Protein 4GLP (pdb70)

Secondary structure (DSSP, 8-state):
-----SS-------SSS--GGGGGGGTT-SEEE---SS---SS---S-SS-S--SSSSGGGSS----EEEE-S---BHHHHHHHHHHHHHS---EEEEES---BS-PPPPSSS---B--SS-EEES---SSTTSSHHHHHTTB-S---EEEEE--SS----TTS----TT--EEE--S-TT-HHHHHHTTS-TTSS----S-B--SS----HHHHHHHHHHHT---SSEE-TTS-------S--SS----TT---EE--SS---S--S---S--S-EE--S----S---TTS----S-EE-SSTTTS---

B-factor: mean 54.57, std 30.61, range [7.05, 153.79]

GO terms:
  GO:0034142 toll-like receptor 4 signaling pathway (P, IDA)
  GO:0005576 extracellular region (C, IDA)
  GO:0140104 molecular carrier activity (F, IDA)
  GO:0070891 lipoteichoic acid binding (F, IDA)
  GO:0001530 lipopolysaccharide binding (F, IDA)
  GO:0032760 positive regulation of tumor necrosis factor production (P, IDA)
  GO:0071222 cellular response to lipopolysaccharide (P, IDA)
  GO:0071223 cellular response to lipoteichoic acid (P, IDA)
  GO:0045121 membrane raft (C, IDA)
  GO:0005794 Golgi apparatus (C, IDA)
  GO:0009897 external side of plasma membrane (C, IDA)
  GO:0046696 lipopolysaccharide receptor complex (C, IDA)
  GO:0071726 cellular response to diacyl bacterial lipopeptide (P, IDA)
  GO:0071727 cellular response to triacyl bacterial lipopeptide (P, IDA)
  GO:0005576 extracellular region (C, EXP)
  GO:0005886 plasma membrane (C, EXP)
  GO:0032760 positive regulation of tumor necrosis factor production (P, IMP)
  GO:0071222 cellular response to lipopolysaccharide (P, IMP)
  GO:0005515 protein binding (F, IPI)
  GO:0016019 peptidoglycan immune receptor activity (F, TAS)

CATH classification: 3.80.10.10

InterPro domains:
  IPR001611 Leucine-rich repeat [PF13516] (196-214)
  IPR001611 Leucine-rich repeat [PS51450] (298-319)
  IPR016337 Monocyte differentiation antigen CD14 [PIRSF002017] (1-375)
  IPR016337 Monocyte differentiation antigen CD14 [PTHR10630] (3-374)
  IPR032675 Leucine-rich repeat domain superfamily [G3DSA:3.80.10.10] (26-335)

Foldseek 3Di:
DWDDDQAEIAQAAEDPDRPCPVVVVCWLHQYYEHAHAQEECVVVDDDQPVAADDPPLACVQQERNHAHYYYEHEEEEQSCVLSVQLSCQNHHYAEYYYHQYEYDDDHDDDDDQASAHQHEAYEYENYEYYVRQADQLSVVRRHDLNYAHYAYADYDPLHHDLPSRDANPHNAEYHHPHQQACELVNVLRHQAAPHPQHYEAYEDENPAYEECLSVLVSCVVRHYQYAAYEHQHYAYDADCPPHCPPRNHRVNHAHYEHHHYADEAQHDDDEQHYAEYEYEAYEYDDDPDPVRHHNHHDYDYDHYCVPPDD

Radius of gyration: 22.43 Å; Cα contacts (8 Å, |Δi|>4): 714; chains: 1; bounding box: 41×70×44 Å

Structure (mmCIF, N/CA/C/O backbone):
data_4GLP
#
_entry.id   4GLP
#
_cell.length_a   147.520
_cell.length_b   147.520
_cell.length_c   44.070
_cell.angle_alpha   90.000
_cell.angle_beta   90.000
_cell.angle_gamma   120.000
#
_symmetry.space_group_name_H-M   'P 32 2 1'
#
loop_
_atom_site.group_PDB
_atom_site.id
_atom_site.type_symbol
_atom_site.label_atom_id
_atom_site.label_alt_id
_atom_site.label_comp_id
_atom_site.label_asym_id
_atom_site.label_entity_id
_atom_site.label_seq_id
_atom_site.pdbx_PDB_ins_code
_atom_site.Cartn_x
_atom_site.Cartn_y
_atom_site.Cartn_z
_atom_site.occupancy
_atom_site.B_iso_or_equiv
_atom_site.auth_seq_id
_atom_site.auth_comp_id
_atom_site.auth_asym_id
_atom_site.auth_atom_id
_atom_site.pdbx_PDB_model_num
ATOM 1 N N . GLU A 1 1 ? 41.600 51.903 -16.740 1.00 41.51 26 GLU A N 1
ATOM 2 C CA . GLU A 1 1 ? 40.840 53.027 -16.202 1.00 45.01 26 GLU A CA 1
ATOM 3 C C . GLU A 1 1 ? 40.350 52.722 -14.793 1.00 45.10 26 GLU A C 1
ATOM 4 O O . GLU A 1 1 ? 41.079 52.905 -13.821 1.00 35.30 26 GLU A O 1
ATOM 10 N N . LEU A 1 2 ? 39.107 52.258 -14.695 1.00 60.59 27 LEU A N 1
ATOM 11 C CA . LEU A 1 2 ? 38.505 51.906 -13.413 1.00 79.22 27 LEU A CA 1
ATOM 12 C C . LEU A 1 2 ? 37.191 51.159 -13.623 1.00 95.52 27 LEU A C 1
ATOM 13 O O . LEU A 1 2 ? 36.115 51.759 -13.608 1.00 106.44 27 LEU A O 1
ATOM 18 N N . ASP A 1 3 ? 37.285 49.848 -13.811 1.00 96.62 28 ASP A N 1
ATOM 19 C CA . ASP A 1 3 ? 36.105 49.022 -14.026 1.00 96.47 28 ASP A CA 1
ATOM 20 C C . ASP A 1 3 ? 35.731 48.279 -12.747 1.00 93.50 28 ASP A C 1
ATOM 21 O O . ASP A 1 3 ? 36.571 47.615 -12.139 1.00 95.13 28 ASP A O 1
ATOM 26 N N . ASP A 1 4 ? 34.473 48.397 -12.337 1.00 81.87 29 ASP A N 1
ATOM 27 C CA . ASP A 1 4 ? 33.984 47.661 -11.176 1.00 61.57 29 ASP A CA 1
ATOM 28 C C . ASP A 1 4 ? 32.503 47.332 -11.316 1.00 59.84 29 ASP A C 1
ATOM 29 O O . ASP A 1 4 ? 31.713 48.154 -11.778 1.00 67.61 29 ASP A O 1
ATOM 34 N N . GLU A 1 5 ? 32.132 46.119 -10.930 1.00 53.69 30 GLU A N 1
ATOM 35 C CA . GLU A 1 5 ? 30.735 45.722 -10.981 1.00 58.44 30 GLU A CA 1
ATOM 36 C C . GLU A 1 5 ? 30.187 45.567 -9.567 1.00 67.85 30 GLU A C 1
ATOM 37 O O . GLU A 1 5 ? 30.057 44.455 -9.055 1.00 77.63 30 GLU A O 1
ATOM 43 N N . ASP A 1 6 ? 29.894 46.709 -8.947 1.00 63.87 31 ASP A N 1
ATOM 44 C CA . ASP A 1 6 ? 29.280 46.802 -7.617 1.00 69.51 31 ASP A CA 1
ATOM 45 C C . ASP A 1 6 ? 29.858 45.905 -6.512 1.00 67.32 31 ASP A C 1
ATOM 46 O O . ASP A 1 6 ? 29.152 45.569 -5.560 1.00 61.44 31 ASP A O 1
ATOM 51 N N . PHE A 1 7 ? 31.133 45.537 -6.626 1.00 73.34 32 PHE A N 1
ATOM 52 C CA . PHE A 1 7 ? 31.766 44.700 -5.606 1.00 71.10 32 PHE A CA 1
ATOM 53 C C . PHE A 1 7 ? 33.294 44.707 -5.669 1.00 57.97 32 PHE A C 1
ATOM 54 O O . PHE A 1 7 ? 33.951 43.927 -4.982 1.00 51.86 32 PHE A O 1
ATOM 62 N N . ARG A 1 8 ? 33.865 45.591 -6.477 1.00 52.35 33 ARG A N 1
ATOM 63 C CA . ARG A 1 8 ? 35.313 45.600 -6.641 1.00 49.98 33 ARG A CA 1
ATOM 64 C C . ARG A 1 8 ? 35.864 46.916 -7.181 1.00 50.75 33 ARG A C 1
ATOM 65 O O . ARG A 1 8 ? 35.278 47.979 -6.983 1.00 48.52 33 ARG A O 1
ATOM 73 N N . CYS A 1 9 ? 37.011 46.812 -7.848 1.00 54.21 34 CYS A N 1
ATOM 74 C CA . CYS A 1 9 ? 37.695 47.927 -8.488 1.00 54.79 34 CYS A CA 1
ATOM 75 C C . CYS A 1 9 ? 38.868 47.323 -9.238 1.00 48.29 34 CYS A C 1
ATOM 76 O O . CYS A 1 9 ? 39.024 46.106 -9.248 1.00 26.58 34 CYS A O 1
ATOM 79 N N . VAL A 1 10 ? 39.685 48.168 -9.861 1.00 26.50 35 VAL A N 1
ATOM 80 C CA . VAL A 1 10 ? 40.866 47.726 -10.604 1.00 32.49 35 VAL A CA 1
ATOM 81 C C . VAL A 1 10 ? 41.865 48.876 -10.694 1.00 26.82 35 VAL A C 1
ATOM 82 O O . VAL A 1 10 ? 43.029 48.737 -10.332 1.00 26.16 35 VAL A O 1
ATOM 86 N N . CYS A 1 11 ? 41.392 50.019 -11.179 1.00 26.29 36 CYS A N 1
ATOM 87 C CA . CYS A 1 11 ? 42.245 51.179 -11.422 1.00 26.21 36 CYS A CA 1
ATOM 88 C C . CYS A 1 11 ? 43.492 50.814 -12.223 1.00 26.05 36 CYS A C 1
ATOM 89 O O . CYS A 1 11 ? 44.599 51.231 -11.887 1.00 25.96 36 CYS A O 1
ATOM 92 N N . ASN A 1 12 ? 43.305 50.023 -13.277 1.00 26.01 37 ASN A N 1
ATOM 93 C CA . ASN A 1 12 ? 44.418 49.609 -14.119 1.00 29.85 37 ASN A CA 1
ATOM 94 C C . ASN A 1 12 ? 45.015 50.839 -14.768 1.00 32.15 37 ASN A C 1
ATOM 95 O O . ASN A 1 12 ? 44.370 51.496 -15.585 1.00 33.79 37 ASN A O 1
ATOM 100 N N . PHE A 1 13 ? 46.247 51.156 -14.392 1.00 25.69 38 PHE A N 1
ATOM 101 C CA . PHE A 1 13 ? 46.922 52.314 -14.954 1.00 29.02 38 PHE A CA 1
ATOM 102 C C . PHE A 1 13 ? 48.082 51.890 -15.788 1.00 38.77 38 PHE A C 1
ATOM 103 O O . PHE A 1 13 ? 48.321 50.693 -15.953 1.00 37.30 38 PHE A O 1
ATOM 111 N N . SER A 1 14 ? 48.808 52.888 -16.291 1.00 51.90 39 SER A N 1
ATOM 112 C CA . SER A 1 14 ? 50.003 52.693 -17.106 1.00 60.36 39 SER A CA 1
ATOM 113 C C . SER A 1 14 ? 50.526 54.010 -17.675 1.00 52.06 39 SER A C 1
ATOM 114 O O . SER A 1 14 ? 51.727 54.172 -17.840 1.00 46.54 39 SER A O 1
ATOM 117 N N . GLU A 1 15 ? 49.620 54.936 -17.987 1.00 52.92 40 GLU A N 1
ATOM 118 C CA . GLU A 1 15 ? 49.971 56.216 -18.623 1.00 55.62 40 GLU A CA 1
ATOM 119 C C . GLU A 1 15 ? 51.081 56.979 -17.887 1.00 55.53 40 GLU A C 1
ATOM 120 O O . GLU A 1 15 ? 51.168 56.904 -16.660 1.00 64.35 40 GLU A O 1
ATOM 126 N N . PRO A 1 16 ? 51.924 57.723 -18.635 1.00 46.02 41 PRO A N 1
ATOM 127 C CA . PRO A 1 16 ? 53.112 58.411 -18.105 1.00 41.67 41 PRO A CA 1
ATOM 128 C C . PRO A 1 16 ? 52.811 59.475 -17.057 1.00 45.08 41 PRO A C 1
ATOM 129 O O . PRO A 1 16 ? 53.739 60.035 -16.470 1.00 53.95 41 PRO A O 1
ATOM 133 N N . GLN A 1 17 ? 51.533 59.756 -16.839 1.00 42.85 42 GLN A N 1
ATOM 134 C CA . GLN A 1 17 ? 51.128 60.686 -15.798 1.00 46.77 42 GLN A CA 1
ATOM 135 C C . GLN A 1 17 ? 49.729 60.326 -15.312 1.00 56.77 42 GLN A C 1
ATOM 136 O O . GLN A 1 17 ? 48.743 60.945 -15.717 1.00 61.59 42 GLN A O 1
ATOM 142 N N . PRO A 1 18 ? 49.646 59.310 -14.438 1.00 58.29 43 PRO A N 1
ATOM 143 C CA . PRO A 1 18 ? 48.396 58.745 -13.924 1.00 57.14 43 PRO A CA 1
ATOM 144 C C . PRO A 1 18 ? 47.532 59.793 -13.247 1.00 54.34 43 PRO A C 1
ATOM 145 O O . PRO A 1 18 ? 47.982 60.471 -12.323 1.00 56.85 43 PRO A O 1
ATOM 149 N N . ASP A 1 19 ? 46.297 59.921 -13.715 1.00 51.46 44 ASP A N 1
ATOM 150 C CA . ASP A 1 19 ? 45.375 60.862 -13.113 1.00 62.51 44 ASP A CA 1
ATOM 151 C C . ASP A 1 19 ? 44.597 60.176 -11.977 1.00 71.17 44 ASP A C 1
ATOM 152 O O . ASP A 1 19 ? 43.364 60.156 -12.001 1.00 80.31 44 ASP A O 1
ATOM 157 N N . TRP A 1 20 ? 45.317 59.659 -10.974 1.00 69.05 45 TRP A N 1
ATOM 158 C CA . TRP A 1 20 ? 44.724 58.982 -9.797 1.00 64.35 45 TRP A CA 1
ATOM 159 C C . TRP A 1 20 ? 43.412 59.522 -9.259 1.00 57.07 45 TRP A C 1
ATOM 160 O O . TRP A 1 20 ? 42.720 58.809 -8.560 1.00 51.66 45 TRP A O 1
ATOM 171 N N . SER A 1 21 ? 43.104 60.787 -9.504 1.00 76.14 46 SER A N 1
ATOM 172 C CA . SER A 1 21 ? 41.849 61.364 -9.038 1.00 86.57 46 SER A CA 1
ATOM 173 C C . SER A 1 21 ? 40.587 60.519 -9.349 1.00 64.68 46 SER A C 1
ATOM 174 O O . SER A 1 21 ? 39.654 60.522 -8.549 1.00 65.98 46 SER A O 1
ATOM 177 N N . GLU A 1 22 ? 40.534 59.794 -10.471 1.00 59.61 47 GLU A N 1
ATOM 178 C CA . GLU A 1 22 ? 39.346 58.953 -10.749 1.00 54.08 47 GLU A CA 1
ATOM 179 C C . GLU A 1 22 ? 39.131 57.810 -9.737 1.00 53.05 47 GLU A C 1
ATOM 180 O O . GLU A 1 22 ? 38.007 57.338 -9.571 1.00 46.63 47 GLU A O 1
ATOM 186 N N . ALA A 1 23 ? 40.207 57.399 -9.065 1.00 54.01 48 ALA A N 1
ATOM 187 C CA . ALA A 1 23 ? 40.198 56.454 -7.931 1.00 47.29 48 ALA A CA 1
ATOM 188 C C . ALA A 1 23 ? 38.965 56.495 -7.023 1.00 58.30 48 ALA A C 1
ATOM 189 O O . ALA A 1 23 ? 38.440 55.446 -6.644 1.00 63.71 48 ALA A O 1
ATOM 191 N N . PHE A 1 24 ? 38.505 57.699 -6.685 1.00 61.55 49 PHE A N 1
ATOM 192 C CA . PHE A 1 24 ? 37.364 57.887 -5.779 1.00 66.54 49 PHE A CA 1
ATOM 193 C C . PHE A 1 24 ? 36.061 57.245 -6.218 1.00 75.50 49 PHE A C 1
ATOM 194 O O . PHE A 1 24 ? 35.109 57.170 -5.448 1.00 86.61 49 PHE A O 1
ATOM 202 N N . GLN A 1 25 ? 36.017 56.782 -7.457 1.00 72.73 50 GLN A N 1
ATOM 203 C CA . GLN A 1 25 ? 34.871 56.028 -7.920 1.00 71.55 50 GLN A CA 1
ATOM 204 C C . GLN A 1 25 ? 34.670 54.761 -7.086 1.00 74.53 50 GLN A C 1
ATOM 205 O O . GLN A 1 25 ? 33.564 54.488 -6.620 1.00 76.29 50 GLN A O 1
ATOM 211 N N . CYS A 1 26 ? 35.743 53.998 -6.890 1.00 75.35 51 CYS A N 1
ATOM 212 C CA . CYS A 1 26 ? 35.652 52.727 -6.170 1.00 74.51 51 CYS A CA 1
ATOM 213 C C . CYS A 1 26 ? 35.999 52.852 -4.687 1.00 50.17 51 CYS A C 1
ATOM 214 O O . CYS A 1 26 ? 36.692 52.002 -4.128 1.00 43.23 51 CYS A O 1
ATOM 217 N N . VAL A 1 27 ? 35.507 53.913 -4.058 1.00 42.75 52 VAL A N 1
ATOM 218 C CA . VAL A 1 27 ? 35.692 54.115 -2.627 1.00 42.85 52 VAL A CA 1
ATOM 219 C C . VAL A 1 27 ? 34.556 53.420 -1.879 1.00 43.12 52 VAL A C 1
ATOM 220 O O . VAL A 1 27 ? 33.471 53.232 -2.431 1.00 43.31 52 VAL A O 1
ATOM 224 N N . SER A 1 28 ? 34.820 53.018 -0.637 1.00 47.51 53 SER A N 1
ATOM 225 C CA . SER A 1 28 ? 33.848 52.299 0.191 1.00 64.45 53 SER A CA 1
ATOM 226 C C . SER A 1 28 ? 33.397 50.966 -0.401 1.00 71.74 53 SER A C 1
ATOM 227 O O . SER A 1 28 ? 32.363 50.425 -0.013 1.00 75.21 53 SER A O 1
ATOM 230 N N . ALA A 1 29 ? 34.167 50.438 -1.344 1.00 69.91 54 ALA A N 1
ATOM 231 C CA . ALA A 1 29 ? 33.902 49.103 -1.856 1.00 66.89 54 ALA A CA 1
ATOM 232 C C . ALA A 1 29 ? 34.722 48.142 -1.013 1.00 81.19 54 ALA A C 1
ATOM 233 O O . ALA A 1 29 ? 35.743 48.533 -0.457 1.00 92.98 54 ALA A O 1
ATOM 235 N N . VAL A 1 30 ? 34.279 46.897 -0.897 1.00 77.30 55 VAL A N 1
ATOM 236 C CA . VAL A 1 30 ? 34.989 45.930 -0.064 1.00 66.64 55 VAL A CA 1
ATOM 237 C C . VAL A 1 30 ? 36.331 45.501 -0.667 1.00 60.69 55 VAL A C 1
ATOM 238 O O . VAL A 1 30 ? 37.372 45.593 -0.011 1.00 57.78 55 VAL A O 1
ATOM 242 N N . GLU A 1 31 ? 36.300 45.038 -1.913 1.00 61.52 56 GLU A N 1
ATOM 243 C CA . GLU A 1 31 ? 37.515 44.667 -2.623 1.00 66.29 56 GLU A CA 1
ATOM 244 C C . GLU A 1 31 ? 37.948 45.790 -3.553 1.00 55.85 56 GLU A C 1
ATOM 245 O O . GLU A 1 31 ? 37.124 46.451 -4.190 1.00 48.92 56 GLU A O 1
ATOM 251 N N . VAL A 1 32 ? 39.253 46.017 -3.600 1.00 57.27 57 VAL A N 1
ATOM 252 C CA . VAL A 1 32 ? 39.825 47.104 -4.380 1.00 61.86 57 VAL A CA 1
ATOM 253 C C . VAL A 1 32 ? 41.281 46.873 -4.618 1.00 67.63 57 VAL A C 1
ATOM 254 O O . VAL A 1 32 ? 42.020 46.422 -3.755 1.00 74.66 57 VAL A O 1
ATOM 258 N N . GLU A 1 33 ? 41.654 47.102 -5.847 1.00 40.52 58 GLU A N 1
ATOM 259 C CA . GLU A 1 33 ? 42.985 46.921 -6.264 1.00 40.16 58 GLU A CA 1
ATOM 260 C C . GLU A 1 33 ? 43.413 48.231 -6.928 1.00 40.13 58 GLU A C 1
ATOM 261 O O . GLU A 1 33 ? 42.579 48.961 -7.475 1.00 45.01 58 GLU A O 1
ATOM 267 N N . ILE A 1 34 ? 44.728 48.467 -6.956 1.00 39.85 59 ILE A N 1
ATOM 268 C CA . ILE A 1 34 ? 45.334 49.639 -7.597 1.00 39.78 59 ILE A CA 1
ATOM 269 C C . ILE A 1 34 ? 46.599 49.265 -8.437 1.00 52.44 59 ILE A C 1
ATOM 270 O O . ILE A 1 34 ? 47.719 49.408 -7.948 1.00 58.72 59 ILE A O 1
ATOM 275 N N . HIS A 1 35 ? 46.417 48.797 -9.688 1.00 41.29 60 HIS A N 1
ATOM 276 C CA . HIS A 1 35 ? 47.550 48.491 -10.602 1.00 38.94 60 HIS A CA 1
ATOM 277 C C . HIS A 1 35 ? 48.266 49.811 -10.928 1.00 46.61 60 HIS A C 1
ATOM 278 O O . HIS A 1 35 ? 47.815 50.877 -10.513 1.00 58.20 60 HIS A O 1
ATOM 285 N N . ALA A 1 36 ? 49.355 49.755 -11.692 1.00 40.48 61 ALA A N 1
ATOM 286 C CA . ALA A 1 36 ? 50.135 50.955 -12.012 1.00 38.51 61 ALA A CA 1
ATOM 287 C C . ALA A 1 36 ? 51.035 50.746 -13.226 1.00 38.21 61 ALA A C 1
ATOM 288 O O . ALA A 1 36 ? 51.449 51.705 -13.877 1.00 38.17 61 ALA A O 1
ATOM 290 N N . GLY A 1 37 ? 51.337 49.484 -13.510 1.00 42.15 62 GLY A N 1
ATOM 291 C CA . GLY A 1 37 ? 52.142 49.103 -14.656 1.00 58.19 62 GLY A CA 1
ATOM 292 C C . GLY A 1 37 ? 53.515 49.746 -14.741 1.00 72.44 62 GLY A C 1
ATOM 293 O O . GLY A 1 37 ? 53.699 50.711 -15.483 1.00 78.76 62 GLY A O 1
ATOM 294 N N . GLY A 1 38 ? 54.475 49.202 -13.995 1.00 70.65 63 GLY A N 1
ATOM 295 C CA . GLY A 1 38 ? 55.843 49.698 -14.001 1.00 55.75 63 GLY A CA 1
ATOM 296 C C . GLY A 1 38 ? 55.926 51.192 -13.750 1.00 46.22 63 GLY A C 1
ATOM 297 O O . GLY A 1 38 ? 56.416 51.944 -14.594 1.00 45.25 63 GLY A O 1
ATOM 298 N N . LEU A 1 39 ? 55.439 51.617 -12.587 1.00 40.18 64 LEU A N 1
ATOM 299 C CA . LEU A 1 39 ? 55.328 53.037 -12.260 1.00 42.46 64 LEU A CA 1
ATOM 300 C C . LEU A 1 39 ? 56.447 53.489 -11.328 1.00 40.17 64 LEU A C 1
ATOM 301 O O . LEU A 1 39 ? 56.964 52.705 -10.534 1.00 37.35 64 LEU A O 1
ATOM 306 N N . ASN A 1 40 ? 56.821 54.760 -11.447 1.00 38.73 65 ASN A N 1
ATOM 307 C CA . ASN A 1 40 ? 57.732 55.406 -10.508 1.00 38.65 65 ASN A CA 1
ATOM 308 C C . ASN A 1 40 ? 56.996 56.472 -9.696 1.00 37.80 65 ASN A C 1
ATOM 309 O O . ASN A 1 40 ? 56.666 57.537 -10.215 1.00 37.94 65 ASN A O 1
ATOM 314 N N . LEU A 1 41 ? 56.730 56.183 -8.425 1.00 37.92 66 LEU A N 1
ATOM 315 C CA . LEU A 1 41 ? 55.926 57.068 -7.581 1.00 38.25 66 LEU A CA 1
ATOM 316 C C . LEU A 1 41 ? 56.824 57.996 -6.759 1.00 43.23 66 LEU A C 1
ATOM 317 O O . LEU A 1 41 ? 56.473 58.457 -5.674 1.00 40.21 66 LEU A O 1
ATOM 322 N N . GLU A 1 42 ? 58.010 58.249 -7.288 1.00 56.60 67 GLU A N 1
ATOM 323 C CA . GLU A 1 42 ? 58.962 59.130 -6.631 1.00 68.99 67 GLU A CA 1
ATOM 324 C C . GLU A 1 42 ? 58.768 60.624 -6.871 1.00 91.53 67 GLU A C 1
ATOM 325 O O . GLU A 1 42 ? 59.215 61.435 -6.059 1.00 99.32 67 GLU A O 1
ATOM 331 N N . PRO A 1 43 ? 58.125 61.008 -7.986 1.00 99.62 68 PRO A N 1
ATOM 332 C CA . PRO A 1 43 ? 57.809 62.436 -7.975 1.00 90.09 68 PRO A CA 1
ATOM 333 C C . PRO A 1 43 ? 56.493 62.700 -7.250 1.00 74.80 68 PRO A C 1
ATOM 334 O O . PRO A 1 43 ? 56.344 63.752 -6.635 1.00 70.26 68 PRO A O 1
ATOM 338 N N . PHE A 1 44 ? 55.553 61.760 -7.330 1.00 66.48 69 PHE A N 1
ATOM 339 C CA . PHE A 1 44 ? 54.320 61.857 -6.559 1.00 67.11 69 PHE A CA 1
ATOM 340 C C . PHE A 1 44 ? 54.697 61.862 -5.082 1.00 69.30 69 PHE A C 1
ATOM 341 O O . PHE A 1 44 ? 55.124 60.849 -4.527 1.00 63.84 69 PHE A O 1
ATOM 349 N N . LEU A 1 45 ? 54.562 63.030 -4.465 1.00 75.08 70 LEU A N 1
ATOM 350 C CA . LEU A 1 45 ? 54.972 63.238 -3.082 1.00 75.10 70 LEU A CA 1
ATOM 351 C C . LEU A 1 45 ? 53.765 63.516 -2.204 1.00 79.12 70 LEU A C 1
ATOM 352 O O . LEU A 1 45 ? 53.616 62.936 -1.129 1.00 77.17 70 LEU A O 1
ATOM 357 N N . LYS A 1 46 ? 52.903 64.408 -2.676 1.00 84.01 71 LYS A N 1
ATOM 358 C CA . LYS A 1 46 ? 51.705 64.792 -1.947 1.00 87.11 71 LYS A CA 1
ATOM 359 C C . LYS A 1 46 ? 50.701 63.645 -1.942 1.00 93.39 71 LYS A C 1
ATOM 360 O O . LYS A 1 46 ? 50.835 62.726 -2.738 1.00 90.61 71 LYS A O 1
ATOM 366 N N . ARG A 1 47 ? 49.708 63.670 -1.052 1.00 104.03 72 ARG A N 1
ATOM 367 C CA . ARG A 1 47 ? 49.572 64.647 0.031 1.00 108.67 72 ARG A CA 1
ATOM 368 C C . ARG A 1 47 ? 50.309 64.226 1.298 1.00 110.52 72 ARG A C 1
ATOM 369 O O . ARG A 1 47 ? 50.969 65.032 1.959 1.00 107.15 72 ARG A O 1
ATOM 377 N N . VAL A 1 48 ? 50.172 62.941 1.605 1.00 115.85 73 VAL A N 1
ATOM 378 C CA . VAL A 1 48 ? 50.625 62.326 2.850 1.00 119.23 73 VAL A CA 1
ATOM 379 C C . VAL A 1 48 ? 52.031 62.738 3.347 1.00 123.84 73 VAL A C 1
ATOM 380 O O . VAL A 1 48 ? 53.018 62.049 3.134 1.00 128.87 73 VAL A O 1
ATOM 384 N N . ASP A 1 49 ? 52.104 63.894 4.001 1.00 120.23 74 ASP A N 1
ATOM 385 C CA . ASP A 1 49 ? 53.311 64.312 4.719 1.00 114.59 74 ASP A CA 1
ATOM 386 C C . ASP A 1 49 ? 52.884 65.382 5.715 1.00 109.32 74 ASP A C 1
ATOM 387 O O . ASP A 1 49 ? 53.589 66.358 5.986 1.00 105.09 74 ASP A O 1
ATOM 392 N N . ALA A 1 50 ? 51.682 65.150 6.228 1.00 109.09 75 ALA A N 1
ATOM 393 C CA . ALA A 1 50 ? 51.022 65.914 7.270 1.00 107.45 75 ALA A CA 1
ATOM 394 C C . ALA A 1 50 ? 49.788 65.057 7.516 1.00 113.22 75 ALA A C 1
ATOM 395 O O . ALA A 1 50 ? 48.652 65.532 7.492 1.00 117.49 75 ALA A O 1
ATOM 397 N N . ASP A 1 51 ? 50.064 63.783 7.792 1.00 110.43 76 ASP A N 1
ATOM 398 C CA . ASP A 1 51 ? 49.212 62.652 7.430 1.00 101.60 76 ASP A CA 1
ATOM 399 C C . ASP A 1 51 ? 48.083 62.226 8.376 1.00 95.66 76 ASP A C 1
ATOM 400 O O . ASP A 1 51 ? 46.969 61.973 7.921 1.00 94.19 76 ASP A O 1
ATOM 405 N N . ALA A 1 52 ? 48.380 62.131 9.671 1.00 88.35 77 ALA A N 1
ATOM 406 C CA . ALA A 1 52 ? 47.503 61.462 10.640 1.00 85.21 77 ALA A CA 1
ATOM 407 C C . ALA A 1 52 ? 46.066 61.998 10.745 1.00 77.97 77 ALA A C 1
ATOM 408 O O . ALA A 1 52 ? 45.242 61.765 9.860 1.00 66.55 77 ALA A O 1
ATOM 410 N N . ASP A 1 53 ? 45.772 62.699 11.837 1.00 88.46 78 ASP A N 1
ATOM 411 C CA . ASP A 1 53 ? 44.423 63.189 12.114 1.00 100.08 78 ASP A CA 1
ATOM 412 C C . ASP A 1 53 ? 44.281 64.717 12.075 1.00 111.38 78 ASP A C 1
ATOM 413 O O . ASP A 1 53 ? 44.549 65.393 13.071 1.00 113.55 78 ASP A O 1
ATOM 418 N N . PRO A 1 54 ? 43.847 65.264 10.927 1.00 117.38 79 PRO A N 1
ATOM 419 C CA . PRO A 1 54 ? 43.457 66.672 10.855 1.00 119.94 79 PRO A CA 1
ATOM 420 C C . PRO A 1 54 ? 41.940 66.764 10.931 1.00 128.44 79 PRO A C 1
ATOM 421 O O . PRO A 1 54 ? 41.291 65.789 11.308 1.00 130.81 79 PRO A O 1
ATOM 425 N N . ARG A 1 55 ? 41.379 67.909 10.563 1.00 130.03 80 ARG A N 1
ATOM 426 C CA . ARG A 1 55 ? 39.931 68.072 10.567 1.00 126.84 80 ARG A CA 1
ATOM 427 C C . ARG A 1 55 ? 39.374 67.852 9.159 1.00 129.96 80 ARG A C 1
ATOM 428 O O . ARG A 1 55 ? 38.260 68.272 8.842 1.00 133.71 80 ARG A O 1
ATOM 436 N N . GLN A 1 56 ? 40.155 67.183 8.314 1.00 126.76 81 GLN A N 1
ATOM 437 C CA . GLN A 1 56 ? 39.793 67.013 6.909 1.00 120.72 81 GLN A CA 1
ATOM 438 C C . GLN A 1 56 ? 40.062 65.591 6.417 1.00 118.47 81 GLN A C 1
ATOM 439 O O . GLN A 1 56 ? 39.251 65.009 5.695 1.00 116.28 81 GLN A O 1
ATOM 445 N N . TYR A 1 57 ? 41.206 65.041 6.811 1.00 97.47 82 TYR A N 1
ATOM 446 C CA . TYR A 1 57 ? 41.652 63.735 6.339 1.00 92.06 82 TYR A CA 1
ATOM 447 C C . TYR A 1 57 ? 41.719 62.738 7.488 1.00 85.59 82 TYR A C 1
ATOM 448 O O . TYR A 1 57 ? 42.743 62.084 7.687 1.00 83.58 82 TYR A O 1
ATOM 457 N N . ALA A 1 58 ? 40.632 62.620 8.244 1.00 78.54 83 ALA A N 1
ATOM 458 C CA . ALA A 1 58 ? 40.638 61.774 9.433 1.00 69.73 83 ALA A CA 1
ATOM 459 C C . ALA A 1 58 ? 39.325 61.035 9.656 1.00 51.33 83 ALA A C 1
ATOM 460 O O . ALA A 1 58 ? 39.306 59.811 9.771 1.00 38.17 83 ALA A O 1
ATOM 462 N N . ASP A 1 59 ? 38.228 61.781 9.730 1.00 52.18 84 ASP A N 1
ATOM 463 C CA . ASP A 1 59 ? 36.937 61.180 10.034 1.00 57.03 84 ASP A CA 1
ATOM 464 C C . ASP A 1 59 ? 36.241 60.700 8.768 1.00 60.26 84 ASP A C 1
ATOM 465 O O . ASP A 1 59 ? 35.178 60.082 8.832 1.00 61.95 84 ASP A O 1
ATOM 470 N N . THR A 1 60 ? 36.845 60.987 7.618 1.00 58.61 85 THR A N 1
ATOM 471 C CA . THR A 1 60 ? 36.311 60.529 6.340 1.00 50.89 85 THR A CA 1
ATOM 472 C C . THR A 1 60 ? 36.467 59.019 6.225 1.00 44.54 85 THR A C 1
ATOM 473 O O . THR A 1 60 ? 35.836 58.375 5.387 1.00 35.51 85 THR A O 1
ATOM 477 N N . VAL A 1 61 ? 37.317 58.462 7.079 1.00 53.33 86 VAL A N 1
ATOM 478 C CA . VAL A 1 61 ? 37.569 57.031 7.087 1.00 64.23 86 VAL A CA 1
ATOM 479 C C . VAL A 1 61 ? 37.217 56.415 8.436 1.00 68.54 86 VAL A C 1
ATOM 480 O O . VAL A 1 61 ? 37.659 55.314 8.751 1.00 70.63 86 VAL A O 1
ATOM 484 N N . LYS A 1 62 ? 36.418 57.124 9.230 1.00 71.85 87 LYS A N 1
ATOM 485 C CA . LYS A 1 62 ? 35.968 56.602 10.517 1.00 77.32 87 LYS A CA 1
ATOM 486 C C . LYS A 1 62 ? 35.223 55.283 10.307 1.00 94.48 87 LYS A C 1
ATOM 487 O O . LYS A 1 62 ? 35.216 54.411 11.178 1.00 102.24 87 LYS A O 1
ATOM 493 N N . ALA A 1 63 ? 34.611 55.149 9.133 1.00 97.49 88 ALA A N 1
ATOM 494 C CA . ALA A 1 63 ? 33.946 53.918 8.727 1.00 97.30 88 ALA A CA 1
ATOM 495 C C . ALA A 1 63 ? 33.793 53.890 7.210 1.00 94.79 88 ALA A C 1
ATOM 496 O O . ALA A 1 63 ? 32.873 54.494 6.658 1.00 89.24 88 ALA A O 1
ATOM 498 N N . LEU A 1 64 ? 34.699 53.192 6.536 1.00 101.69 89 LEU A N 1
ATOM 499 C CA . LEU A 1 64 ? 34.665 53.113 5.082 1.00 100.00 89 LEU A CA 1
ATOM 500 C C . LEU A 1 64 ? 34.860 51.667 4.634 1.00 118.24 89 LEU A C 1
ATOM 501 O O . LEU A 1 64 ? 35.987 51.235 4.397 1.00 126.91 89 LEU A O 1
ATOM 506 N N . ARG A 1 65 ? 33.750 50.935 4.518 1.00 109.80 90 ARG A N 1
ATOM 507 C CA . ARG A 1 65 ? 33.742 49.489 4.248 1.00 96.80 90 ARG A CA 1
ATOM 508 C C . ARG A 1 65 ? 34.659 49.038 3.123 1.00 79.46 90 ARG A C 1
ATOM 509 O O . ARG A 1 65 ? 34.204 48.519 2.100 1.00 70.76 90 ARG A O 1
ATOM 517 N N . VAL A 1 66 ? 35.954 49.239 3.323 1.00 68.72 91 VAL A N 1
ATOM 518 C CA . VAL A 1 66 ? 36.946 48.716 2.409 1.00 60.05 91 VAL A CA 1
ATOM 519 C C . VAL A 1 66 ? 37.798 47.694 3.159 1.00 51.15 91 VAL A C 1
ATOM 520 O O . VAL A 1 66 ? 38.731 48.037 3.876 1.00 49.07 91 VAL A O 1
ATOM 524 N N . ARG A 1 67 ? 37.431 46.427 3.017 1.00 42.90 92 ARG A N 1
ATOM 525 C CA . ARG A 1 67 ? 38.008 45.378 3.847 1.00 33.30 92 ARG A CA 1
ATOM 526 C C . ARG A 1 67 ? 39.183 44.716 3.172 1.00 23.62 92 ARG A C 1
ATOM 527 O O . ARG A 1 67 ? 40.044 44.135 3.837 1.00 23.40 92 ARG A O 1
ATOM 535 N N . ARG A 1 68 ? 39.224 44.797 1.848 1.00 23.56 93 ARG A N 1
ATOM 536 C CA . ARG A 1 68 ? 40.245 44.079 1.118 1.00 23.25 93 ARG A CA 1
ATOM 537 C C . ARG A 1 68 ? 40.975 44.989 0.135 1.00 23.08 93 ARG A C 1
ATOM 538 O O . ARG A 1 68 ? 40.393 45.457 -0.840 1.00 42.58 93 ARG A O 1
ATOM 546 N N . LEU A 1 69 ? 42.249 45.253 0.401 1.00 22.80 94 LEU A N 1
ATOM 547 C CA . LEU A 1 69 ? 43.024 46.120 -0.480 1.00 22.64 94 LEU A CA 1
ATOM 548 C C . LEU A 1 69 ? 44.171 45.440 -1.222 1.00 24.34 94 LEU A C 1
ATOM 549 O O . LEU A 1 69 ? 44.903 44.639 -0.641 1.00 28.19 94 LEU A O 1
ATOM 554 N N . THR A 1 70 ? 44.326 45.748 -2.504 1.00 22.31 95 THR A N 1
ATOM 555 C CA . THR A 1 70 ? 45.433 45.196 -3.261 1.00 22.06 95 THR A CA 1
ATOM 556 C C . THR A 1 70 ? 46.133 46.379 -3.943 1.00 21.97 95 THR A C 1
ATOM 557 O O . THR A 1 70 ? 45.473 47.286 -4.446 1.00 28.50 95 THR A O 1
ATOM 561 N N . VAL A 1 71 ? 47.462 46.375 -3.969 1.00 21.71 96 VAL A N 1
ATOM 562 C CA . VAL A 1 71 ? 48.230 47.454 -4.595 1.00 21.63 96 VAL A CA 1
ATOM 563 C C . VAL A 1 71 ? 49.383 46.812 -5.351 1.00 21.41 96 VAL A C 1
ATOM 564 O O . VAL A 1 71 ? 50.448 46.586 -4.779 1.00 21.21 96 VAL A O 1
ATOM 568 N N . GLY A 1 72 ? 49.185 46.517 -6.630 1.00 28.59 97 GLY A N 1
ATOM 569 C CA . GLY A 1 72 ? 50.091 45.610 -7.309 1.00 39.31 97 GLY A CA 1
ATOM 570 C C . GLY A 1 72 ? 50.796 45.987 -8.600 1.00 45.43 97 GLY A C 1
ATOM 571 O O . GLY A 1 72 ? 50.611 45.301 -9.607 1.00 57.14 97 GLY A O 1
ATOM 572 N N . ALA A 1 73 ? 51.628 47.030 -8.567 1.00 35.80 98 ALA A N 1
ATOM 573 C CA . ALA A 1 73 ? 52.493 47.372 -9.704 1.00 35.40 98 ALA A CA 1
ATOM 574 C C . ALA A 1 73 ? 53.461 48.521 -9.426 1.00 40.35 98 ALA A C 1
ATOM 575 O O . ALA A 1 73 ? 54.589 48.526 -9.923 1.00 46.24 98 ALA A O 1
ATOM 577 N N . ALA A 1 74 ? 53.012 49.492 -8.638 1.00 38.41 99 ALA A N 1
ATOM 578 C CA . ALA A 1 74 ? 53.773 50.714 -8.393 1.00 36.05 99 ALA A CA 1
ATOM 579 C C . ALA A 1 74 ? 55.111 50.491 -7.691 1.00 35.77 99 ALA A C 1
ATOM 580 O O . ALA A 1 74 ? 55.496 49.365 -7.378 1.00 35.06 99 ALA A O 1
ATOM 582 N N . GLN A 1 75 ? 55.811 51.594 -7.455 1.00 38.00 100 GLN A N 1
ATOM 583 C CA . GLN A 1 75 ? 57.087 51.594 -6.757 1.00 32.64 100 GLN A CA 1
ATOM 584 C C . GLN A 1 75 ? 57.041 52.682 -5.695 1.00 24.49 100 GLN A C 1
ATOM 585 O O . GLN A 1 75 ? 57.154 53.867 -6.003 1.00 20.87 100 GLN A O 1
ATOM 591 N N . VAL A 1 76 ? 56.862 52.284 -4.442 1.00 20.72 101 VAL A N 1
ATOM 592 C CA . VAL A 1 76 ? 56.591 53.253 -3.391 1.00 20.84 101 VAL A CA 1
ATOM 593 C C . VAL A 1 76 ? 57.785 53.467 -2.477 1.00 20.72 101 VAL A C 1
ATOM 594 O O . VAL A 1 76 ? 58.355 52.507 -1.968 1.00 20.55 101 VAL A O 1
ATOM 598 N N . PRO A 1 77 ? 58.174 54.733 -2.272 1.00 20.83 102 PRO A N 1
ATOM 599 C CA . PRO A 1 77 ? 59.150 55.044 -1.227 1.00 24.08 102 PRO A CA 1
ATOM 600 C C . PRO A 1 77 ? 58.532 54.771 0.135 1.00 41.03 102 PRO A C 1
ATOM 601 O O . PRO A 1 77 ? 57.330 54.970 0.320 1.00 41.54 102 PRO A O 1
ATOM 605 N N . ALA A 1 78 ? 59.348 54.315 1.076 1.00 40.47 103 ALA A N 1
ATOM 606 C CA . ALA A 1 78 ? 58.862 53.922 2.391 1.00 48.34 103 ALA A CA 1
ATOM 607 C C . ALA A 1 78 ? 58.303 55.103 3.170 1.00 41.97 103 ALA A C 1
ATOM 608 O O . ALA A 1 78 ? 57.503 54.934 4.087 1.00 41.47 103 ALA A O 1
ATOM 610 N N . GLN A 1 79 ? 58.728 56.303 2.797 1.00 42.00 104 GLN A N 1
ATOM 611 C CA . GLN A 1 79 ? 58.330 57.509 3.506 1.00 50.22 104 GLN A CA 1
ATOM 612 C C . GLN A 1 79 ? 56.828 57.764 3.409 1.00 65.58 104 GLN A C 1
ATOM 613 O O . GLN A 1 79 ? 56.264 58.497 4.225 1.00 62.30 104 GLN A O 1
ATOM 619 N N . LEU A 1 80 ? 56.186 57.155 2.412 1.00 71.34 105 LEU A N 1
ATOM 620 C CA . LEU A 1 80 ? 54.760 57.366 2.163 1.00 79.74 105 LEU A CA 1
ATOM 621 C C . LEU A 1 80 ? 53.905 56.125 2.344 1.00 7.81 105 LEU A C 1
ATOM 622 O O . LEU A 1 80 ? 52.789 56.213 2.839 1.00 7.94 105 LEU A O 1
ATOM 627 N N . LEU A 1 81 ? 54.419 54.981 1.902 1.00 33.57 106 LEU A N 1
ATOM 628 C CA . LEU A 1 81 ? 53.697 53.721 2.011 1.00 21.81 106 LEU A CA 1
ATOM 629 C C . LEU A 1 81 ? 53.202 53.547 3.434 1.00 11.27 106 LEU A C 1
ATOM 630 O O . LEU A 1 81 ? 52.025 53.277 3.665 1.00 8.20 106 LEU A O 1
ATOM 635 N N . VAL A 1 82 ? 54.118 53.729 4.377 1.00 13.92 107 VAL A N 1
ATOM 636 C CA . VAL A 1 82 ? 53.795 53.765 5.796 1.00 18.44 107 VAL A CA 1
ATOM 637 C C . VAL A 1 82 ? 52.674 54.763 6.078 1.00 17.51 107 VAL A C 1
ATOM 638 O O . VAL A 1 82 ? 51.789 54.507 6.897 1.00 19.11 107 VAL A O 1
ATOM 642 N N . GLY A 1 83 ? 52.719 55.900 5.392 1.00 13.69 108 GLY A N 1
ATOM 643 C CA . GLY A 1 83 ? 51.643 56.869 5.452 1.00 15.53 108 GLY A CA 1
ATOM 644 C C . GLY A 1 83 ? 50.313 56.242 5.082 1.00 16.48 108 GLY A C 1
ATOM 645 O O . GLY A 1 83 ? 49.348 56.379 5.830 1.00 16.23 108 GLY A O 1
ATOM 646 N N . ALA A 1 84 ? 50.264 55.534 3.952 1.00 14.63 109 ALA A N 1
ATOM 647 C CA . ALA A 1 84 ? 49.020 54.900 3.524 1.00 17.22 109 ALA A CA 1
ATOM 648 C C . ALA A 1 84 ? 48.558 53.925 4.598 1.00 24.70 109 ALA A C 1
ATOM 649 O O . ALA A 1 84 ? 47.369 53.824 4.886 1.00 8.73 109 ALA A O 1
ATOM 651 N N . LEU A 1 85 ? 49.504 53.202 5.181 1.00 22.72 110 LEU A N 1
ATOM 652 C CA . LEU A 1 85 ? 49.188 52.256 6.241 1.00 17.35 110 LEU A CA 1
ATOM 653 C C . LEU A 1 85 ? 48.548 52.986 7.427 1.00 27.75 110 LEU A C 1
ATOM 654 O O . LEU A 1 85 ? 47.483 52.591 7.904 1.00 43.09 110 LEU A O 1
ATOM 659 N N . ARG A 1 86 ? 49.200 54.058 7.880 1.00 21.06 111 ARG A N 1
ATOM 660 C CA . ARG A 1 86 ? 48.733 54.856 9.016 1.00 20.99 111 ARG A CA 1
ATOM 661 C C . ARG A 1 86 ? 47.327 55.457 8.925 1.00 27.11 111 ARG A C 1
ATOM 662 O O . ARG A 1 86 ? 46.566 55.372 9.890 1.00 27.44 111 ARG A O 1
ATOM 670 N N . VAL A 1 87 ? 46.989 56.060 7.782 1.00 33.15 112 VAL A N 1
ATOM 671 C CA . VAL A 1 87 ? 45.660 56.656 7.592 1.00 33.18 112 VAL A CA 1
ATOM 672 C C . VAL A 1 87 ? 44.607 55.562 7.739 1.00 22.45 112 VAL A C 1
ATOM 673 O O . VAL A 1 87 ? 43.621 55.726 8.464 1.00 9.23 112 VAL A O 1
ATOM 677 N N . LEU A 1 88 ? 44.829 54.457 7.046 1.00 28.07 113 LEU A N 1
ATOM 678 C CA . LEU A 1 88 ? 43.929 53.315 7.060 1.00 9.24 113 LEU A CA 1
ATOM 679 C C . LEU A 1 88 ? 43.714 52.685 8.417 1.00 9.35 113 LEU A C 1
ATOM 680 O O . LEU A 1 88 ? 42.672 52.084 8.656 1.00 31.88 113 LEU A O 1
ATOM 685 N N . ALA A 1 89 ? 44.701 52.809 9.299 1.00 9.28 114 ALA A N 1
ATOM 686 C CA . ALA A 1 89 ? 44.561 52.343 10.675 1.00 31.64 114 ALA A CA 1
ATOM 687 C C . ALA A 1 89 ? 43.256 52.836 11.294 1.00 32.38 114 ALA A C 1
ATOM 688 O O . ALA A 1 89 ? 42.621 52.126 12.074 1.00 39.19 114 ALA A O 1
ATOM 690 N N . TYR A 1 90 ? 42.862 54.055 10.933 1.00 32.70 115 TYR A N 1
ATOM 691 C CA . TYR A 1 90 ? 41.557 54.596 11.303 1.00 39.50 115 TYR A CA 1
ATOM 692 C C . TYR A 1 90 ? 40.432 53.780 10.675 1.00 32.86 115 TYR A C 1
ATOM 693 O O . TYR A 1 90 ? 39.472 53.400 11.346 1.00 25.14 115 TYR A O 1
ATOM 702 N N . SER A 1 91 ? 40.575 53.510 9.382 1.00 37.84 116 SER A N 1
ATOM 703 C CA . SER A 1 91 ? 39.544 52.849 8.589 1.00 41.88 116 SER A CA 1
ATOM 704 C C . SER A 1 91 ? 39.269 51.414 9.011 1.00 56.00 116 SER A C 1
ATOM 705 O O . SER A 1 91 ? 39.871 50.893 9.950 1.00 59.79 116 SER A O 1
ATOM 708 N N . ARG A 1 92 ? 38.342 50.784 8.299 1.00 60.99 117 ARG A N 1
ATOM 709 C CA . ARG A 1 92 ? 38.046 49.378 8.502 1.00 63.96 117 ARG A CA 1
ATOM 710 C C . ARG A 1 92 ? 38.627 48.575 7.357 1.00 65.45 117 ARG A C 1
ATOM 711 O O . A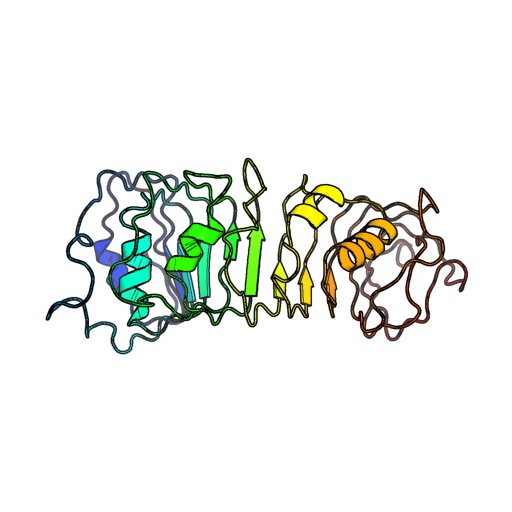RG A 1 92 ? 37.950 48.330 6.363 1.00 69.99 117 ARG A O 1
ATOM 719 N N . LEU A 1 93 ? 39.886 48.177 7.498 1.00 56.89 118 LEU A N 1
ATOM 720 C CA . LEU A 1 93 ? 40.544 47.353 6.494 1.00 42.36 118 LEU A CA 1
ATOM 721 C C . LEU A 1 93 ? 41.121 46.116 7.182 1.00 23.35 118 LEU A C 1
ATOM 722 O O . LEU A 1 93 ? 41.527 46.180 8.343 1.00 9.90 118 LEU A O 1
ATOM 727 N N . LYS A 1 94 ? 41.129 44.986 6.480 1.00 25.28 119 LYS A N 1
ATOM 728 C CA . LYS A 1 94 ? 41.600 43.735 7.070 1.00 27.62 119 LYS A CA 1
ATOM 729 C C . LYS A 1 94 ? 42.713 43.084 6.262 1.00 25.02 119 LYS A C 1
ATOM 730 O O . LYS A 1 94 ? 43.774 42.767 6.801 1.00 9.74 119 LYS A O 1
ATOM 736 N N . GLU A 1 95 ? 42.479 42.872 4.972 1.00 21.30 120 GLU A N 1
ATOM 737 C CA . GLU A 1 95 ? 43.503 42.238 4.166 1.00 21.51 120 GLU A CA 1
ATOM 738 C C . GLU A 1 95 ? 44.196 43.252 3.283 1.00 26.00 120 GLU A C 1
ATOM 739 O O . GLU A 1 95 ? 43.562 43.986 2.523 1.00 36.20 120 GLU A O 1
ATOM 745 N N . LEU A 1 96 ? 45.517 43.266 3.398 1.00 15.41 121 LEU A N 1
ATOM 746 C CA . LEU A 1 96 ? 46.365 44.134 2.610 1.00 9.56 121 LEU A CA 1
ATOM 747 C C . LEU A 1 96 ? 47.233 43.256 1.727 1.00 9.09 121 LEU A C 1
ATOM 748 O O . LEU A 1 96 ? 47.704 42.208 2.169 1.00 9.11 121 LEU A O 1
ATOM 753 N N . THR A 1 97 ? 47.454 43.686 0.487 1.00 8.99 122 THR A N 1
ATOM 754 C CA . THR A 1 97 ? 48.264 42.930 -0.468 1.00 8.89 122 THR A CA 1
ATOM 755 C C . THR A 1 97 ? 49.104 43.818 -1.394 1.00 23.78 122 THR A C 1
ATOM 756 O O . THR A 1 97 ? 48.585 44.575 -2.214 1.00 31.00 122 THR A O 1
ATOM 760 N N . LEU A 1 98 ? 50.413 43.721 -1.210 1.00 15.78 123 LEU A N 1
ATOM 761 C CA . LEU A 1 98 ? 51.429 44.307 -2.078 1.00 13.73 123 LEU A CA 1
ATOM 762 C C . LEU A 1 98 ? 51.901 43.245 -3.062 1.00 10.80 123 LEU A C 1
ATOM 763 O O . LEU A 1 98 ? 52.060 42.080 -2.705 1.00 8.42 123 LEU A O 1
ATOM 768 N N . GLU A 1 99 ? 52.077 43.639 -4.317 1.00 13.77 124 GLU A N 1
ATOM 769 C CA . GLU A 1 99 ? 52.452 42.692 -5.354 1.00 18.52 124 GLU A CA 1
ATOM 770 C C . GLU A 1 99 ? 53.254 43.350 -6.471 1.00 19.81 124 GLU A C 1
ATOM 771 O O . GLU A 1 99 ? 52.800 44.277 -7.133 1.00 22.38 124 GLU A O 1
ATOM 777 N N . ASP A 1 100 ? 54.480 42.860 -6.631 1.00 19.55 125 ASP A N 1
ATOM 778 C CA . ASP A 1 100 ? 55.430 43.363 -7.617 1.00 23.89 125 ASP A CA 1
ATOM 779 C C . ASP A 1 100 ? 55.756 44.843 -7.440 1.00 19.12 125 ASP A C 1
ATOM 780 O O . ASP A 1 100 ? 55.548 45.643 -8.350 1.00 17.42 125 ASP A O 1
ATOM 785 N N . LEU A 1 101 ? 56.279 45.197 -6.271 1.00 7.66 126 LEU A N 1
ATOM 786 C CA . LEU A 1 101 ? 56.684 46.572 -5.994 1.00 21.79 126 LEU A CA 1
ATOM 787 C C . LEU A 1 101 ? 58.198 46.702 -5.885 1.00 31.30 126 LEU A C 1
ATOM 788 O O . LEU A 1 101 ? 58.946 45.859 -6.381 1.00 47.11 126 LEU A O 1
ATOM 793 N N . LYS A 1 102 ? 58.633 47.775 -5.231 1.00 23.79 127 LYS A N 1
ATOM 794 C CA . LYS A 1 102 ? 60.041 48.014 -4.941 1.00 17.59 127 LYS A CA 1
ATOM 795 C C . LYS A 1 102 ? 60.160 49.200 -3.993 1.00 12.55 127 LYS A C 1
ATOM 796 O O . LYS A 1 102 ? 60.267 50.347 -4.425 1.00 9.91 127 LYS A O 1
ATOM 802 N N . ILE A 1 103 ? 60.134 48.916 -2.696 1.00 11.46 128 ILE A N 1
ATOM 803 C CA . ILE A 1 103 ? 60.174 49.966 -1.685 1.00 8.67 128 ILE A CA 1
ATOM 804 C C . ILE A 1 103 ? 61.565 50.582 -1.568 1.00 22.09 128 ILE A C 1
ATOM 805 O O . ILE A 1 103 ? 62.558 49.875 -1.387 1.00 23.97 128 ILE A O 1
ATOM 810 N N . THR A 1 104 ? 61.628 51.905 -1.683 1.00 32.93 129 THR A N 1
ATOM 811 C CA . THR A 1 104 ? 62.888 52.624 -1.559 1.00 37.06 129 THR A CA 1
ATOM 812 C C . THR A 1 104 ? 62.939 53.432 -0.274 1.00 39.38 129 THR A C 1
ATOM 813 O O . THR A 1 104 ? 62.111 53.259 0.620 1.00 40.41 129 THR A O 1
ATOM 817 N N . GLY A 1 105 ? 63.919 54.324 -0.196 1.00 43.86 130 GLY A N 1
ATOM 818 C CA . GLY A 1 105 ? 64.068 55.179 0.961 1.00 45.69 130 GLY A CA 1
ATOM 819 C C . GLY A 1 105 ? 64.409 54.365 2.186 1.00 43.79 130 GLY A C 1
ATOM 820 O O . GLY A 1 105 ? 65.083 53.337 2.103 1.00 27.78 130 GLY A O 1
ATOM 821 N N . THR A 1 106 ? 63.934 54.826 3.335 1.00 53.44 131 THR A N 1
ATOM 822 C CA . THR A 1 106 ? 64.183 54.127 4.581 1.00 57.53 131 THR A CA 1
ATOM 823 C C . THR A 1 106 ? 63.087 54.460 5.581 1.00 47.14 131 THR A C 1
ATOM 824 O O . THR A 1 106 ? 62.732 55.622 5.789 1.00 43.76 131 THR A O 1
ATOM 828 N N . MET A 1 107 ? 62.565 53.409 6.195 1.00 39.93 132 MET A N 1
ATOM 829 C CA . MET A 1 107 ? 61.373 53.480 7.015 1.00 35.12 132 MET A CA 1
ATOM 830 C C . MET A 1 107 ? 61.607 54.206 8.332 1.00 41.50 132 MET A C 1
ATOM 831 O O . MET A 1 107 ? 62.556 53.908 9.058 1.00 45.93 132 MET A O 1
ATOM 836 N N . PRO A 1 108 ? 60.732 55.176 8.634 1.00 46.72 133 PRO A N 1
ATOM 837 C CA . PRO A 1 108 ? 60.788 56.050 9.808 1.00 52.34 133 PRO A CA 1
ATOM 838 C C . PRO A 1 108 ? 60.277 55.384 11.078 1.00 54.64 133 PRO A C 1
ATOM 839 O O . PRO A 1 108 ? 59.403 54.521 11.017 1.00 61.32 133 PRO A O 1
ATOM 843 N N . PRO A 1 109 ? 60.848 55.770 12.225 1.00 50.34 134 PRO A N 1
ATOM 844 C CA . PRO A 1 109 ? 60.423 55.349 13.561 1.00 54.88 134 PRO A CA 1
ATOM 845 C C . PRO A 1 109 ? 59.059 55.942 13.882 1.00 52.56 134 PRO A C 1
ATOM 846 O O . PRO A 1 109 ? 58.688 56.966 13.307 1.00 55.88 134 PRO A O 1
ATOM 850 N N . LEU A 1 110 ? 58.328 55.321 14.799 1.00 45.70 135 LEU A N 1
ATOM 851 C CA . LEU A 1 110 ? 57.006 55.818 15.160 1.00 30.98 135 LEU A CA 1
ATOM 852 C C . LEU A 1 110 ? 57.000 56.555 16.509 1.00 27.20 135 LEU A C 1
ATOM 853 O O . LEU A 1 110 ? 57.581 56.085 17.489 1.00 33.96 135 LEU A O 1
ATOM 858 N N . PRO A 1 111 ? 56.362 57.736 16.544 1.00 27.18 136 PRO A N 1
ATOM 859 C CA . PRO A 1 111 ? 56.172 58.599 17.722 1.00 51.58 136 PRO A CA 1
ATOM 860 C C . PRO A 1 111 ? 55.438 57.933 18.901 1.00 70.47 136 PRO A C 1
ATOM 861 O O . PRO A 1 111 ? 56.041 57.222 19.705 1.00 70.11 136 PRO A O 1
ATOM 865 N N . LEU A 1 112 ? 54.144 58.219 18.996 1.00 84.21 137 LEU A N 1
ATOM 866 C CA . LEU A 1 112 ? 53.202 57.670 19.990 1.00 83.34 137 LEU A CA 1
ATOM 867 C C . LEU A 1 112 ? 53.129 56.120 20.040 1.00 75.42 137 LEU A C 1
ATOM 868 O O . LEU A 1 112 ? 54.079 55.418 19.699 1.00 70.80 137 LEU A O 1
ATOM 873 N N . GLU A 1 113 ? 51.998 55.584 20.471 1.00 80.26 138 GLU A N 1
ATOM 874 C CA . GLU A 1 113 ? 51.869 54.140 20.575 1.00 82.18 138 GLU A CA 1
ATOM 875 C C . GLU A 1 113 ? 51.422 53.517 19.246 1.00 81.07 138 GLU A C 1
ATOM 876 O O . GLU A 1 113 ? 51.436 54.187 18.216 1.00 67.09 138 GLU A O 1
ATOM 882 N N . ALA A 1 114 ? 51.046 52.239 19.289 1.00 92.66 139 ALA A N 1
ATOM 883 C CA . ALA A 1 114 ? 50.537 51.475 18.150 1.00 100.46 139 ALA A CA 1
ATOM 884 C C . ALA A 1 114 ? 49.496 52.192 17.293 1.00 101.33 139 ALA A C 1
ATOM 885 O O . ALA A 1 114 ? 48.297 51.926 17.415 1.00 100.61 139 ALA A O 1
ATOM 887 N N . THR A 1 115 ? 49.950 53.097 16.429 1.00 97.74 140 THR A N 1
ATOM 888 C CA . THR A 1 115 ? 49.052 53.721 15.454 1.00 86.74 140 THR A CA 1
ATOM 889 C C . THR A 1 115 ? 48.703 52.792 14.335 1.00 76.70 140 THR A C 1
ATOM 890 O O . THR A 1 115 ? 48.071 53.201 13.368 1.00 79.19 140 THR A O 1
ATOM 894 N N . GLY A 1 116 ? 49.174 51.557 14.429 1.00 64.10 141 GLY A N 1
ATOM 895 C CA . GLY A 1 116 ? 49.020 50.596 13.353 1.00 60.22 141 GLY A CA 1
ATOM 896 C C . GLY A 1 116 ? 47.606 50.137 13.092 1.00 57.25 141 GLY A C 1
ATOM 897 O O . GLY A 1 116 ? 46.630 50.663 13.632 1.00 62.60 141 GLY A O 1
ATOM 898 N N . LEU A 1 117 ? 47.507 49.129 12.233 1.00 43.73 142 LEU A N 1
ATOM 899 C CA . LEU A 1 117 ? 46.230 48.597 11.823 1.00 27.67 142 LEU A CA 1
ATOM 900 C C . LEU A 1 117 ? 46.111 47.124 12.050 1.00 32.78 142 LEU A C 1
ATOM 901 O O . LEU A 1 117 ? 47.074 46.347 11.970 1.00 47.03 142 LEU A O 1
ATOM 906 N N . ALA A 1 118 ? 44.878 46.723 12.305 1.00 22.32 143 ALA A N 1
ATOM 907 C CA . ALA A 1 118 ? 44.482 45.345 12.519 1.00 19.43 143 ALA A CA 1
ATOM 908 C C . ALA A 1 118 ? 44.417 44.468 11.265 1.00 21.36 143 ALA A C 1
ATOM 909 O O . ALA A 1 118 ? 43.383 43.818 10.961 1.00 30.60 143 ALA A O 1
ATOM 911 N N . LEU A 1 119 ? 45.555 44.383 10.601 1.00 11.31 144 LEU A N 1
ATOM 912 C CA . LEU A 1 119 ? 45.635 43.672 9.369 1.00 18.21 144 LEU A CA 1
ATOM 913 C C . LEU A 1 119 ? 45.224 42.258 9.676 1.00 22.86 144 LEU A C 1
ATOM 914 O O . LEU A 1 119 ? 45.356 41.798 10.804 1.00 26.07 144 LEU A O 1
ATOM 919 N N . SER A 1 120 ? 44.670 41.589 8.687 1.00 24.86 145 SER A N 1
ATOM 920 C CA . SER A 1 120 ? 44.153 40.271 8.915 1.00 28.37 145 SER A CA 1
ATOM 921 C C . SER A 1 120 ? 45.003 39.267 8.166 1.00 18.19 145 SER A C 1
ATOM 922 O O . SER A 1 120 ? 45.641 38.410 8.768 1.00 21.61 145 SER A O 1
ATOM 925 N N . SER A 1 121 ? 45.036 39.397 6.847 1.00 9.77 146 SER A N 1
ATOM 926 C CA . SER A 1 121 ? 45.718 38.417 6.017 1.00 9.70 146 SER A CA 1
ATOM 927 C C . SER A 1 121 ? 46.696 39.081 5.063 1.00 13.03 146 SER A C 1
ATOM 928 O O . SER A 1 121 ? 46.526 39.013 3.848 1.00 24.00 146 SER A O 1
ATOM 931 N N . LEU A 1 122 ? 47.722 39.715 5.619 1.00 9.40 147 LEU A N 1
ATOM 932 C CA . LEU A 1 122 ? 48.692 40.444 4.815 1.00 9.22 147 LEU A CA 1
ATOM 933 C C . LEU A 1 122 ? 49.484 39.485 3.934 1.00 9.14 147 LEU A C 1
ATOM 934 O O . LEU A 1 122 ? 50.067 38.516 4.418 1.00 9.15 147 LEU A O 1
ATOM 939 N N . ARG A 1 123 ? 49.492 39.760 2.634 1.00 16.31 148 ARG A N 1
ATOM 940 C CA . ARG A 1 123 ? 50.205 38.922 1.676 1.00 14.24 148 ARG A CA 1
ATOM 941 C C . ARG A 1 123 ? 51.236 39.727 0.894 1.00 16.63 148 ARG A C 1
ATOM 942 O O . ARG A 1 123 ? 51.100 40.941 0.741 1.00 13.29 148 ARG A O 1
ATOM 950 N N . LEU A 1 124 ? 52.266 39.039 0.410 1.00 8.70 149 LEU A N 1
ATOM 951 C CA . LEU A 1 124 ? 53.394 39.677 -0.260 1.00 8.51 149 LEU A CA 1
ATOM 952 C C . LEU A 1 124 ? 53.896 38.860 -1.440 1.00 9.33 149 LEU A C 1
ATOM 953 O O . LEU A 1 124 ? 54.079 37.650 -1.320 1.00 19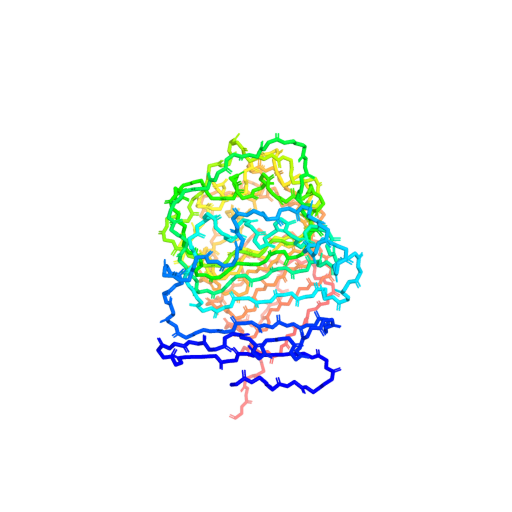.24 149 LEU A O 1
ATOM 958 N N . ARG A 1 125 ? 54.099 39.498 -2.588 1.00 8.34 150 ARG A N 1
ATOM 959 C CA . ARG A 1 125 ? 54.639 38.776 -3.733 1.00 8.26 150 ARG A CA 1
ATOM 960 C C . ARG A 1 125 ? 55.597 39.650 -4.551 1.00 8.08 150 ARG A C 1
ATOM 961 O O . ARG A 1 125 ? 55.207 40.709 -5.046 1.00 8.05 150 ARG A O 1
ATOM 969 N N . ASN A 1 126 ? 56.847 39.205 -4.670 1.00 7.97 151 ASN A N 1
ATOM 970 C CA . ASN A 1 126 ? 57.881 39.889 -5.457 1.00 10.22 151 ASN A CA 1
ATOM 971 C C . ASN A 1 126 ? 58.245 41.279 -4.931 1.00 13.64 151 ASN A C 1
ATOM 972 O O . ASN A 1 126 ? 58.947 42.043 -5.597 1.00 23.93 151 ASN A O 1
ATOM 977 N N . VAL A 1 127 ? 57.793 41.586 -3.716 1.00 9.36 152 VAL A N 1
ATOM 978 C CA . VAL A 1 127 ? 58.061 42.880 -3.096 1.00 9.10 152 VAL A CA 1
ATOM 979 C C . VAL A 1 127 ? 59.492 42.950 -2.576 1.00 7.61 152 VAL A C 1
ATOM 980 O O . VAL A 1 127 ? 59.920 42.113 -1.779 1.00 7.65 152 VAL A O 1
ATOM 984 N N . SER A 1 128 ? 60.228 43.957 -3.032 1.00 8.09 153 SER A N 1
ATOM 985 C CA . SER A 1 128 ? 61.591 44.164 -2.573 1.00 13.05 153 SER A CA 1
ATOM 986 C C . SER A 1 128 ? 61.657 45.429 -1.711 1.00 26.82 153 SER A C 1
ATOM 987 O O . SER A 1 128 ? 60.898 46.378 -1.918 1.00 41.02 153 SER A O 1
ATOM 990 N N . TRP A 1 129 ? 62.578 45.439 -0.752 1.00 27.70 154 TRP A N 1
ATOM 991 C CA . TRP A 1 129 ? 62.650 46.514 0.235 1.00 32.98 154 TRP A CA 1
ATOM 992 C C . TRP A 1 129 ? 64.007 47.210 0.242 1.00 36.59 154 TRP A C 1
ATOM 993 O O . TRP A 1 129 ? 64.755 47.145 -0.736 1.00 45.13 154 TRP A O 1
ATOM 1004 N N . ALA A 1 130 ? 64.312 47.883 1.348 1.00 24.55 155 ALA A N 1
ATOM 1005 C CA . ALA A 1 130 ? 65.564 48.614 1.483 1.00 17.03 155 ALA A CA 1
ATOM 1006 C C . ALA A 1 130 ? 66.563 47.812 2.309 1.00 14.44 155 ALA A C 1
ATOM 1007 O O . ALA A 1 130 ? 67.434 47.142 1.754 1.00 10.07 155 ALA A O 1
ATOM 1009 N N . THR A 1 131 ? 66.426 47.869 3.633 1.00 20.46 156 THR A N 1
ATOM 1010 C CA . THR A 1 131 ? 67.275 47.078 4.519 1.00 24.59 156 THR A CA 1
ATOM 1011 C C . THR A 1 131 ? 66.771 45.644 4.458 1.00 33.67 156 THR A C 1
ATOM 1012 O O . THR A 1 131 ? 66.117 45.158 5.380 1.00 26.17 156 THR A O 1
ATOM 1016 N N . GLY A 1 132 ? 67.089 44.985 3.346 1.00 47.23 157 GLY A N 1
ATOM 1017 C CA . GLY A 1 132 ? 66.531 43.694 2.986 1.00 51.80 157 GLY A CA 1
ATOM 1018 C C . GLY A 1 132 ? 66.527 42.627 4.059 1.00 51.17 157 GLY A C 1
ATOM 1019 O O . GLY A 1 132 ? 65.518 41.946 4.249 1.00 40.53 157 GLY A O 1
ATOM 1020 N N . ARG A 1 133 ? 67.649 42.473 4.758 1.00 64.17 158 ARG A N 1
ATOM 1021 C CA . ARG A 1 133 ? 67.729 41.492 5.836 1.00 75.20 158 ARG A CA 1
ATOM 1022 C C . ARG A 1 133 ? 66.660 41.735 6.888 1.00 76.77 158 ARG A C 1
ATOM 1023 O O . ARG A 1 133 ? 66.209 40.812 7.538 1.00 81.99 158 ARG A O 1
ATOM 1031 N N . SER A 1 134 ? 66.254 42.984 7.059 1.00 68.38 159 SER A N 1
ATOM 1032 C CA . SER A 1 134 ? 65.208 43.287 8.023 1.00 60.36 159 SER A CA 1
ATOM 1033 C C . SER A 1 134 ? 64.141 44.190 7.427 1.00 53.28 159 SER A C 1
ATOM 1034 O O . SER A 1 134 ? 64.235 45.411 7.505 1.00 58.41 159 SER A O 1
ATOM 1037 N N . TRP A 1 135 ? 63.140 43.579 6.814 1.00 41.82 160 TRP A N 1
ATOM 1038 C CA . TRP A 1 135 ? 61.914 44.268 6.421 1.00 28.64 160 TRP A CA 1
ATOM 1039 C C . TRP A 1 135 ? 60.641 43.924 7.224 1.00 25.22 160 TRP A C 1
ATOM 1040 O O . TRP A 1 135 ? 59.862 44.827 7.500 1.00 27.80 160 TRP A O 1
ATOM 1051 N N . LEU A 1 136 ? 60.432 42.677 7.629 1.00 16.85 161 LEU A N 1
ATOM 1052 C CA . LEU A 1 136 ? 59.232 42.338 8.408 1.00 13.26 161 LEU A CA 1
ATOM 1053 C C . LEU A 1 136 ? 59.226 43.008 9.781 1.00 10.36 161 LEU A C 1
ATOM 1054 O O . LEU A 1 136 ? 58.228 43.597 10.206 1.00 14.35 161 LEU A O 1
ATOM 1059 N N . ALA A 1 137 ? 60.369 42.932 10.450 1.00 8.23 162 ALA A N 1
ATOM 1060 C CA . ALA 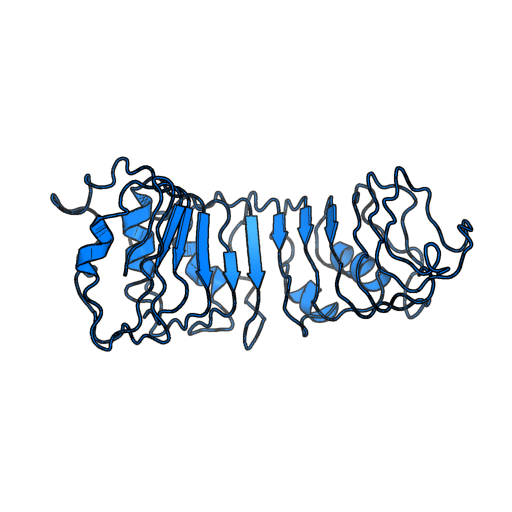A 1 137 ? 60.535 43.492 11.780 1.00 8.26 162 ALA A CA 1
ATOM 1061 C C . ALA A 1 137 ? 60.254 44.982 11.783 1.00 8.21 162 ALA A C 1
ATOM 1062 O O . ALA A 1 137 ? 59.649 45.509 12.711 1.00 38.00 162 ALA A O 1
ATOM 1064 N N . GLU A 1 138 ? 60.714 45.671 10.750 1.00 8.08 163 GLU A N 1
ATOM 1065 C CA . GLU A 1 138 ? 60.521 47.105 10.678 1.00 44.24 163 GLU A CA 1
ATOM 1066 C C . GLU A 1 138 ? 59.059 47.415 10.353 1.00 36.05 163 GLU A C 1
ATOM 1067 O O . GLU A 1 138 ? 58.453 48.337 10.905 1.00 8.17 163 GLU A O 1
ATOM 1073 N N . LEU A 1 139 ? 58.508 46.625 9.437 1.00 27.41 164 LEU A N 1
ATOM 1074 C CA . LEU A 1 139 ? 57.118 46.734 9.009 1.00 23.27 164 LEU A CA 1
ATOM 1075 C C . LEU A 1 139 ? 56.140 46.433 10.145 1.00 25.20 164 LEU A C 1
ATOM 1076 O O . LEU A 1 139 ? 55.061 47.019 10.212 1.00 27.30 164 LEU A O 1
ATOM 1081 N N . GLN A 1 140 ? 56.531 45.535 11.047 1.00 8.50 165 GLN A N 1
ATOM 1082 C CA . GLN A 1 140 ? 55.697 45.150 12.186 1.00 8.66 165 GLN A CA 1
ATOM 1083 C C . GLN A 1 140 ? 55.340 46.327 13.070 1.00 8.69 165 GLN A C 1
ATOM 1084 O O . GLN A 1 140 ? 54.292 46.339 13.715 1.00 8.83 165 GLN A O 1
ATOM 1090 N N . GLN A 1 141 ? 56.231 47.312 13.115 1.00 8.56 166 GLN A N 1
ATOM 1091 C CA . GLN A 1 141 ? 56.043 48.491 13.949 1.00 8.57 166 GLN A CA 1
ATOM 1092 C C . GLN A 1 141 ? 54.768 49.262 13.620 1.00 8.91 166 GLN A C 1
ATOM 1093 O O . GLN A 1 141 ? 54.272 50.028 14.449 1.00 8.69 166 GLN A O 1
ATOM 1099 N N . TRP A 1 142 ? 54.208 49.006 12.440 1.00 24.61 167 TRP A N 1
ATOM 1100 C CA . TRP A 1 142 ? 52.995 49.689 12.024 1.00 38.35 167 TRP A CA 1
ATOM 1101 C C . TRP A 1 142 ? 51.803 48.743 11.896 1.00 39.59 167 TRP A C 1
ATOM 1102 O O . TRP A 1 142 ? 50.732 49.151 11.464 1.00 37.59 167 TRP A O 1
ATOM 1113 N N . LEU A 1 143 ? 52.011 47.466 12.193 1.00 37.01 168 LEU A N 1
ATOM 1114 C CA . LEU A 1 143 ? 50.896 46.535 12.249 1.00 28.54 168 LEU A CA 1
ATOM 1115 C C . LEU A 1 143 ? 50.427 46.319 13.672 1.00 23.69 168 LEU A C 1
ATOM 1116 O O . LEU A 1 143 ? 51.217 46.264 14.612 1.00 37.45 168 LEU A O 1
ATOM 1121 N N . LYS A 1 144 ? 49.125 46.162 13.824 1.00 14.79 169 LYS A N 1
ATOM 1122 C CA . LYS A 1 144 ? 48.588 45.854 15.122 1.00 14.62 169 LYS A CA 1
ATOM 1123 C C . LYS A 1 144 ? 48.944 44.394 15.351 1.00 33.79 169 LYS A C 1
ATOM 1124 O O . LYS A 1 144 ? 49.095 43.638 14.388 1.00 42.68 169 LYS A O 1
ATOM 1130 N N . PRO A 1 145 ? 49.117 43.999 16.621 1.00 44.70 170 PRO A N 1
ATOM 1131 C CA . PRO A 1 145 ? 49.550 42.639 16.952 1.00 54.94 170 PRO A CA 1
ATOM 1132 C C . PRO A 1 145 ? 48.682 41.579 16.284 1.00 58.05 170 PRO A C 1
ATOM 1133 O O . PRO A 1 145 ? 49.207 40.594 15.763 1.00 58.65 170 PRO A O 1
ATOM 1137 N N . GLY A 1 146 ? 47.372 41.814 16.276 1.00 55.92 171 GLY A N 1
ATOM 1138 C CA . GLY A 1 146 ? 46.420 40.899 15.681 1.00 50.71 171 GLY A CA 1
ATOM 1139 C C . GLY A 1 146 ? 46.657 40.652 14.203 1.00 43.88 171 GLY A C 1
ATOM 1140 O O . GLY A 1 146 ? 46.292 41.460 13.349 1.00 37.69 171 GLY A O 1
ATOM 1141 N N . LEU A 1 147 ? 47.289 39.521 13.914 1.00 44.03 172 LEU A N 1
ATOM 1142 C CA . LEU A 1 147 ? 47.578 39.095 12.553 1.00 46.59 172 LEU A CA 1
ATOM 1143 C C . LEU A 1 147 ? 47.222 37.621 12.488 1.00 39.94 172 LEU A C 1
ATOM 1144 O O . LEU A 1 147 ? 47.613 36.845 13.356 1.00 46.36 172 LEU A O 1
ATOM 1149 N N . LYS A 1 148 ? 46.446 37.245 11.481 1.00 26.47 173 LYS A N 1
ATOM 1150 C CA . LYS A 1 148 ? 45.993 35.873 11.360 1.00 27.27 173 LYS A CA 1
ATOM 1151 C C . LYS A 1 148 ? 46.726 35.097 10.274 1.00 25.41 173 LYS A C 1
ATOM 1152 O O . LYS A 1 148 ? 47.086 33.944 10.482 1.00 31.31 173 LYS A O 1
ATOM 1158 N N . VAL A 1 149 ? 46.956 35.736 9.129 1.00 18.63 174 VAL A N 1
ATOM 1159 C CA . VAL A 1 149 ? 47.495 35.040 7.965 1.00 16.94 174 VAL A CA 1
ATOM 1160 C C . VAL A 1 149 ? 48.635 35.728 7.196 1.00 26.90 174 VAL A C 1
ATOM 1161 O O . VAL A 1 149 ? 48.514 36.863 6.752 1.00 42.35 174 VAL A O 1
ATOM 1165 N N . LEU A 1 150 ? 49.772 35.028 7.106 1.00 20.60 175 LEU A N 1
ATOM 1166 C CA . LEU A 1 150 ? 50.992 35.478 6.371 1.00 23.01 175 LEU A CA 1
ATOM 1167 C C . LEU A 1 150 ? 51.433 34.673 5.190 1.00 24.24 175 LEU A C 1
ATOM 1168 O O . LEU A 1 150 ? 51.908 33.507 5.281 1.00 30.25 175 LEU A O 1
ATOM 1173 N N . SER A 1 151 ? 51.282 35.305 4.062 1.00 9.17 176 SER A N 1
ATOM 1174 C CA . SER A 1 151 ? 51.739 34.731 2.853 1.00 10.98 176 SER A CA 1
ATOM 1175 C C . SER A 1 151 ? 52.925 35.571 2.364 1.00 8.90 176 SER A C 1
ATOM 1176 O O . SER A 1 151 ? 52.790 36.788 2.221 1.00 8.84 176 SER A O 1
ATOM 1179 N N . ILE A 1 152 ? 54.072 34.948 2.113 1.00 8.80 177 ILE A N 1
ATOM 1180 C CA . ILE A 1 152 ? 55.230 35.679 1.618 1.00 8.62 177 ILE A CA 1
ATOM 1181 C C . ILE A 1 152 ? 55.772 34.936 0.418 1.00 8.54 177 ILE A C 1
ATOM 1182 O O . ILE A 1 152 ? 56.315 33.844 0.561 1.00 29.48 177 ILE A O 1
ATOM 1187 N N . ALA A 1 153 ? 55.629 35.519 -0.761 1.00 8.46 178 ALA A N 1
ATOM 1188 C CA . ALA A 1 153 ? 56.141 34.894 -1.968 1.00 16.07 178 ALA A CA 1
ATOM 1189 C C . ALA A 1 153 ? 57.222 35.755 -2.615 1.00 19.63 178 ALA A C 1
ATOM 1190 O O . ALA A 1 153 ? 57.137 36.982 -2.570 1.00 27.23 178 ALA A O 1
ATOM 1192 N N . GLN A 1 154 ? 58.213 35.109 -3.231 1.00 17.16 179 GLN A N 1
ATOM 1193 C CA . GLN A 1 154 ? 59.295 35.786 -3.958 1.00 15.14 179 GLN A CA 1
ATOM 1194 C C . GLN A 1 154 ? 60.157 36.739 -3.104 1.00 32.13 179 GLN A C 1
ATOM 1195 O O . GLN A 1 154 ? 59.698 37.267 -2.092 1.00 26.74 179 GLN A O 1
ATOM 1201 N N . ALA A 1 155 ? 61.408 36.953 -3.519 1.00 55.17 180 ALA A N 1
ATOM 1202 C CA . ALA A 1 155 ? 62.324 37.860 -2.813 1.00 74.76 180 ALA A CA 1
ATOM 1203 C C . ALA A 1 155 ? 63.604 38.135 -3.613 1.00 79.84 180 ALA A C 1
ATOM 1204 O O . ALA A 1 155 ? 63.604 38.101 -4.845 1.00 88.86 180 ALA A O 1
ATOM 1206 N N . HIS A 1 156 ? 64.682 38.435 -2.891 1.00 80.50 181 HIS A N 1
ATOM 1207 C CA . HIS A 1 156 ? 66.025 38.572 -3.465 1.00 77.99 181 HIS A CA 1
ATOM 1208 C C . HIS A 1 156 ? 67.023 37.920 -2.516 1.00 72.23 181 HIS A C 1
ATOM 1209 O O . HIS A 1 156 ? 67.823 37.076 -2.917 1.00 62.23 181 HIS A O 1
ATOM 1216 N N . SER A 1 157 ? 66.995 38.344 -1.260 1.00 76.34 182 SER A N 1
ATOM 1217 C CA . SER A 1 157 ? 67.835 37.748 -0.237 1.00 71.54 182 SER A CA 1
ATOM 1218 C C . SER A 1 157 ? 66.905 37.286 0.867 1.00 77.00 182 SER A C 1
ATOM 1219 O O . SER A 1 157 ? 66.837 37.921 1.919 1.00 78.23 182 SER A O 1
ATOM 1222 N N . PRO A 1 158 ? 66.190 36.169 0.618 1.00 73.55 183 PRO A N 1
ATOM 1223 C CA . PRO A 1 158 ? 65.021 35.668 1.353 1.00 79.24 183 PRO A CA 1
ATOM 1224 C C . PRO A 1 158 ? 65.005 36.033 2.831 1.00 85.31 183 PRO A C 1
ATOM 1225 O O . PRO A 1 158 ? 63.991 36.505 3.353 1.00 83.09 183 PRO A O 1
ATOM 1229 N N . ALA A 1 159 ? 66.151 35.833 3.474 1.00 87.12 184 ALA A N 1
ATOM 1230 C CA . ALA A 1 159 ? 66.289 35.926 4.922 1.00 80.38 184 ALA A CA 1
ATOM 1231 C C . ALA A 1 159 ? 65.797 37.221 5.558 1.00 72.08 184 ALA A C 1
ATOM 1232 O O . ALA A 1 159 ? 65.777 38.291 4.941 1.00 64.85 184 ALA A O 1
ATOM 1234 N N . PHE A 1 160 ? 65.379 37.086 6.808 1.00 64.43 185 PHE A N 1
ATOM 1235 C CA . PHE A 1 160 ? 65.054 38.229 7.630 1.00 49.75 185 PHE A CA 1
ATOM 1236 C C . PHE A 1 160 ? 65.547 38.009 9.042 1.00 37.62 185 PHE A C 1
ATOM 1237 O O . PHE A 1 160 ? 65.808 36.889 9.476 1.00 33.95 185 PHE A O 1
ATOM 1245 N N . SER A 1 161 ? 65.702 39.105 9.752 1.00 39.04 186 SER A N 1
ATOM 1246 C CA . SER A 1 161 ? 66.352 39.038 11.029 1.00 46.78 186 SER A CA 1
ATOM 1247 C C . SER A 1 161 ? 65.375 38.635 12.123 1.00 30.93 186 SER A C 1
ATOM 1248 O O . SER A 1 161 ? 64.921 39.464 12.905 1.00 13.02 186 SER A O 1
ATOM 1251 N N . CYS A 1 162 ? 65.102 37.339 12.209 1.00 33.58 187 CYS A N 1
ATOM 1252 C CA . CYS A 1 162 ? 64.158 36.796 13.178 1.00 40.31 187 CYS A CA 1
ATOM 1253 C C . CYS A 1 162 ? 64.553 36.988 14.651 1.00 47.66 187 CYS A C 1
ATOM 1254 O O . CYS A 1 162 ? 64.334 36.098 15.478 1.00 63.80 187 CYS A O 1
ATOM 1257 N N . GLU A 1 163 ? 65.098 38.156 14.981 1.00 39.06 188 GLU A N 1
ATOM 1258 C CA . GLU A 1 163 ? 65.597 38.421 16.331 1.00 50.16 188 GLU A CA 1
ATOM 1259 C C . GLU A 1 163 ? 65.009 39.714 16.951 1.00 59.59 188 GLU A C 1
ATOM 1260 O O . GLU A 1 163 ? 64.883 39.804 18.174 1.00 59.53 188 GLU A O 1
ATOM 1266 N N . GLN A 1 164 ? 64.669 40.713 16.129 1.00 62.07 189 GLN A N 1
ATOM 1267 C CA . GLN A 1 164 ? 63.917 41.882 16.630 1.00 59.97 189 GLN A CA 1
ATOM 1268 C C . GLN A 1 164 ? 62.470 41.803 16.190 1.00 57.24 189 GLN A C 1
ATOM 1269 O O . GLN A 1 164 ? 61.716 42.755 16.361 1.00 58.10 189 GLN A O 1
ATOM 1275 N N . VAL A 1 165 ? 62.096 40.668 15.612 1.00 52.61 190 VAL A N 1
ATOM 1276 C CA . VAL A 1 165 ? 60.722 40.427 15.224 1.00 45.78 190 VAL A CA 1
ATOM 1277 C C . VAL A 1 165 ? 59.969 40.223 16.542 1.00 34.59 190 VAL A C 1
ATOM 1278 O O . VAL A 1 165 ? 60.451 39.515 17.433 1.00 21.76 190 VAL A O 1
ATOM 1282 N N . ARG A 1 166 ? 58.806 40.855 16.686 1.00 41.13 191 ARG A N 1
ATOM 1283 C CA . ARG A 1 166 ? 58.073 40.833 17.959 1.00 50.80 191 ARG A CA 1
ATOM 1284 C C . ARG A 1 166 ? 56.770 40.008 17.903 1.00 50.15 191 ARG A C 1
ATOM 1285 O O . ARG A 1 166 ? 55.942 40.203 17.009 1.00 48.70 191 ARG A O 1
ATOM 1293 N N . ALA A 1 167 ? 56.601 39.068 18.836 1.00 54.30 192 ALA A N 1
ATOM 1294 C CA . ALA A 1 167 ? 55.291 38.448 19.144 1.00 56.01 192 ALA A CA 1
ATOM 1295 C C . ALA A 1 167 ? 54.631 37.490 18.135 1.00 51.27 192 ALA A C 1
ATOM 1296 O O . ALA A 1 167 ? 54.618 36.282 18.355 1.00 53.13 192 ALA A O 1
ATOM 1298 N N . PHE A 1 168 ? 54.043 38.034 17.071 1.00 46.84 193 PHE A N 1
ATOM 1299 C CA . PHE A 1 168 ? 53.085 37.294 16.235 1.00 43.81 193 PHE A CA 1
ATOM 1300 C C . PHE A 1 168 ? 52.205 36.357 17.080 1.00 54.13 193 PHE A C 1
ATOM 1301 O O . PHE A 1 168 ? 52.333 35.125 17.038 1.00 68.63 193 PHE A O 1
ATOM 1309 N N . PRO A 1 169 ? 51.299 36.965 17.854 1.00 50.86 194 PRO A N 1
ATOM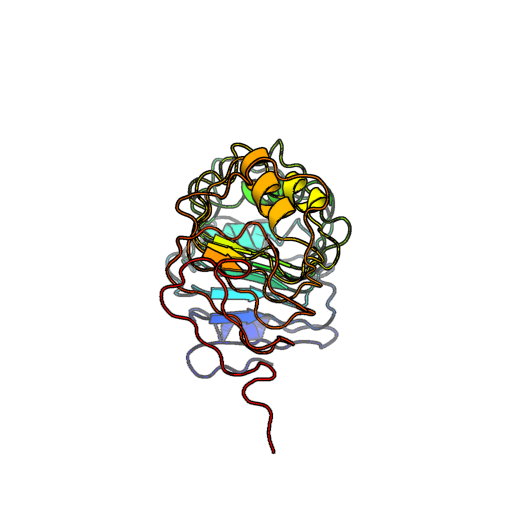 1310 C CA . PRO A 1 169 ? 50.543 36.281 18.901 1.00 48.49 194 PRO A CA 1
ATOM 1311 C C . PRO A 1 169 ? 49.627 35.216 18.336 1.00 41.31 194 PRO A C 1
ATOM 1312 O O . PRO A 1 169 ? 49.500 34.136 18.911 1.00 38.45 194 PRO A O 1
ATOM 1316 N N . ALA A 1 170 ? 49.030 35.511 17.188 1.00 38.91 195 ALA A N 1
ATOM 1317 C CA . ALA A 1 170 ? 48.009 34.645 16.627 1.00 42.89 195 ALA A CA 1
ATOM 1318 C C . ALA A 1 170 ? 48.135 34.393 15.124 1.00 45.03 195 ALA A C 1
ATOM 1319 O O . ALA A 1 170 ? 47.129 34.199 14.445 1.00 55.69 195 ALA A O 1
ATOM 1321 N N . LEU A 1 171 ? 49.356 34.412 14.602 1.00 34.21 196 LEU A N 1
ATOM 1322 C CA . LEU A 1 171 ? 49.578 34.146 13.183 1.00 26.97 196 LEU A CA 1
ATOM 1323 C C . LEU A 1 171 ? 49.156 32.713 12.828 1.00 30.03 196 LEU A C 1
ATOM 1324 O O . LEU A 1 171 ? 49.999 31.828 12.732 1.00 33.66 196 LEU A O 1
ATOM 1329 N N . THR A 1 172 ? 47.856 32.491 12.640 1.00 34.37 197 THR A N 1
ATOM 1330 C CA . THR A 1 172 ? 47.315 31.137 12.463 1.00 41.69 197 THR A CA 1
ATOM 1331 C C . THR A 1 172 ? 47.939 30.382 11.299 1.00 11.99 197 THR A C 1
ATOM 1332 O O . THR A 1 172 ? 48.526 29.317 11.479 1.00 12.03 197 THR A O 1
ATOM 1336 N N . SER A 1 173 ? 47.787 30.929 10.102 1.00 11.82 198 SER A N 1
ATOM 1337 C CA . SER A 1 173 ? 48.378 30.323 8.924 1.00 13.63 198 SER A CA 1
ATOM 1338 C C . SER A 1 173 ? 49.691 31.002 8.591 1.00 18.15 198 SER A C 1
ATOM 1339 O O . SER A 1 173 ? 50.060 32.012 9.186 1.00 11.56 198 SER A O 1
ATOM 1342 N N . LEU A 1 174 ? 50.390 30.432 7.624 1.00 22.07 199 LEU A N 1
ATOM 1343 C CA . LEU A 1 174 ? 51.663 30.964 7.183 1.00 11.26 199 LEU A CA 1
ATOM 1344 C C . LEU A 1 174 ? 52.012 30.407 5.819 1.00 11.09 199 LEU A C 1
ATOM 1345 O O . LEU A 1 174 ? 52.220 29.207 5.662 1.00 11.10 199 LEU A O 1
ATOM 1350 N N . ASP A 1 175 ? 52.079 31.276 4.824 1.00 10.97 200 ASP A N 1
ATOM 1351 C CA . ASP A 1 175 ? 52.369 30.792 3.494 1.00 37.54 200 ASP A CA 1
ATOM 1352 C C . ASP A 1 175 ? 53.726 31.305 2.984 1.00 18.97 200 ASP A C 1
ATOM 1353 O O . ASP A 1 175 ? 53.901 32.495 2.732 1.00 19.72 200 ASP A O 1
ATOM 1358 N N . LEU A 1 176 ? 54.690 30.404 2.847 1.00 10.69 201 LEU A N 1
ATOM 1359 C CA . LEU A 1 176 ? 55.978 30.764 2.271 1.00 10.57 201 LEU A CA 1
ATOM 1360 C C . LEU A 1 176 ? 56.136 30.154 0.890 1.00 10.49 201 LEU A C 1
ATOM 1361 O O . LEU A 1 176 ? 57.245 29.827 0.480 1.00 10.40 201 LEU A O 1
ATOM 1366 N N . SER A 1 177 ? 55.030 29.998 0.171 1.00 13.44 202 SER A N 1
ATOM 1367 C CA . SER A 1 177 ? 55.075 29.386 -1.156 1.00 28.16 202 SER A CA 1
ATOM 1368 C C . SER A 1 177 ? 55.730 30.255 -2.223 1.00 23.29 202 SER A C 1
ATOM 1369 O O . SER A 1 177 ? 55.844 31.473 -2.077 1.00 19.96 202 SER A O 1
ATOM 1372 N N . ASP A 1 178 ? 56.172 29.592 -3.286 1.00 27.45 203 ASP A N 1
ATOM 1373 C CA . ASP A 1 178 ? 56.798 30.237 -4.434 1.00 38.32 203 ASP A CA 1
ATOM 1374 C C . ASP A 1 178 ? 58.108 30.939 -4.102 1.00 33.82 203 ASP A C 1
ATOM 1375 O O . ASP A 1 178 ? 58.292 32.115 -4.412 1.00 39.67 203 ASP A 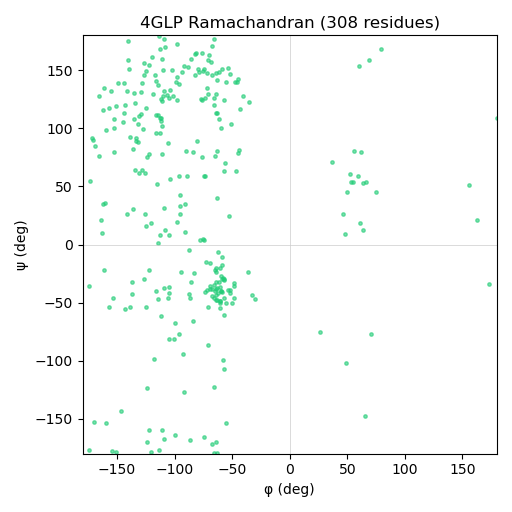O 1
ATOM 1380 N N . ASN A 1 179 ? 59.018 30.199 -3.480 1.00 22.82 204 ASN A N 1
ATOM 1381 C CA . ASN A 1 179 ? 60.368 30.679 -3.226 1.00 16.17 204 ASN A CA 1
ATOM 1382 C C . ASN A 1 179 ? 61.350 29.573 -3.596 1.00 19.59 204 ASN A C 1
ATOM 1383 O O . ASN A 1 179 ? 62.053 29.062 -2.725 1.00 11.95 204 ASN A O 1
ATOM 1388 N N . PRO A 1 180 ? 61.403 29.194 -4.889 1.00 24.19 205 PRO A N 1
ATOM 1389 C CA . PRO A 1 180 ? 62.280 28.101 -5.337 1.00 19.93 205 PRO A CA 1
ATOM 1390 C C . PRO A 1 180 ? 63.753 28.317 -4.974 1.00 17.06 205 PRO A C 1
ATOM 1391 O O . PRO A 1 180 ? 64.582 28.566 -5.852 1.00 10.77 205 PRO A O 1
ATOM 1395 N N . GLY A 1 181 ? 64.062 28.217 -3.685 1.00 22.37 206 GLY A N 1
ATOM 1396 C CA . GLY A 1 181 ? 65.400 28.477 -3.191 1.00 30.95 206 GLY A CA 1
ATOM 1397 C C . GLY A 1 181 ? 65.398 28.711 -1.694 1.00 11.78 206 GLY A C 1
ATOM 1398 O O . GLY A 1 181 ? 66.318 29.315 -1.139 1.00 9.79 206 GLY A O 1
ATOM 1399 N N . LEU A 1 182 ? 64.351 28.234 -1.036 1.00 21.25 207 LEU A N 1
ATOM 1400 C CA . LEU A 1 182 ? 64.281 28.300 0.413 1.00 22.51 207 LEU A CA 1
ATOM 1401 C C . LEU A 1 182 ? 65.031 27.108 0.998 1.00 20.28 207 LEU A C 1
ATOM 1402 O O . LEU A 1 182 ? 66.060 27.277 1.648 1.00 19.29 207 LEU A O 1
ATOM 1407 N N . GLY A 1 183 ? 64.514 25.901 0.764 1.00 20.05 208 GLY A N 1
ATOM 1408 C CA . GLY A 1 183 ? 65.156 24.679 1.233 1.00 25.34 208 GLY A CA 1
ATOM 1409 C C . GLY A 1 183 ? 64.905 24.378 2.703 1.00 36.15 208 GLY A C 1
ATOM 1410 O O . GLY A 1 183 ? 64.433 25.257 3.427 1.00 41.63 208 GLY A O 1
ATOM 1411 N N . GLU A 1 184 ? 65.245 23.161 3.152 1.00 39.64 209 GLU A N 1
ATOM 1412 C CA . GLU A 1 184 ? 65.028 22.748 4.543 1.00 41.94 209 GLU A CA 1
ATOM 1413 C C . GLU A 1 184 ? 65.906 23.649 5.423 1.00 19.94 209 GLU A C 1
ATOM 1414 O O . GLU A 1 184 ? 65.427 24.079 6.461 1.00 11.30 209 GLU A O 1
ATOM 1420 N N . ARG A 1 185 ? 67.170 23.906 5.037 1.00 13.48 210 ARG A N 1
ATOM 1421 C CA . ARG A 1 185 ? 67.914 24.843 5.901 1.00 14.26 210 ARG A CA 1
ATOM 1422 C C . ARG A 1 185 ? 67.358 26.235 5.845 1.00 21.09 210 ARG A C 1
ATOM 1423 O O . ARG A 1 185 ? 67.275 26.857 6.910 1.00 20.38 210 ARG A O 1
ATOM 1431 N N . GLY A 1 186 ? 67.036 26.780 4.690 1.00 23.92 211 GLY A N 1
ATOM 1432 C CA . GLY A 1 186 ? 66.451 28.100 4.678 1.00 25.93 211 GLY A CA 1
ATOM 1433 C C . GLY A 1 186 ? 65.183 28.152 5.514 1.00 27.14 211 GLY A C 1
ATOM 1434 O O . GLY A 1 186 ? 64.875 29.179 6.119 1.00 27.63 211 GLY A O 1
ATOM 1435 N N . LEU A 1 187 ? 64.482 27.025 5.587 1.00 25.85 212 LEU A N 1
ATOM 1436 C CA . LEU A 1 187 ? 63.240 26.954 6.350 1.00 29.65 212 LEU A CA 1
ATOM 1437 C C . LEU A 1 187 ? 63.426 27.171 7.858 1.00 29.59 212 LEU A C 1
ATOM 1438 O O . LEU A 1 187 ? 62.675 27.929 8.474 1.00 30.20 212 LEU A O 1
ATOM 1443 N N . MET A 1 188 ? 64.402 26.494 8.449 1.00 30.69 213 MET A N 1
ATOM 1444 C CA . MET A 1 188 ? 64.674 26.624 9.878 1.00 33.80 213 MET A CA 1
ATOM 1445 C C . MET A 1 188 ? 65.067 28.056 10.225 1.00 33.64 213 MET A C 1
ATOM 1446 O O . MET A 1 188 ? 64.781 28.547 11.318 1.00 33.29 213 MET A O 1
ATOM 1451 N N . ALA A 1 189 ? 65.719 28.720 9.277 1.00 34.47 214 ALA A N 1
ATOM 1452 C CA . ALA A 1 189 ? 66.116 30.109 9.448 1.00 35.99 214 ALA A CA 1
ATOM 1453 C C . ALA A 1 189 ? 65.032 31.044 8.927 1.00 34.95 214 ALA A C 1
ATOM 1454 O O . ALA A 1 189 ? 65.252 32.246 8.788 1.00 38.65 214 ALA A O 1
ATOM 1456 N N . ALA A 1 190 ? 63.864 30.483 8.631 1.00 33.39 215 ALA A N 1
ATOM 1457 C CA . ALA A 1 190 ? 62.722 31.290 8.225 1.00 33.70 215 ALA A CA 1
ATOM 1458 C C . ALA A 1 190 ? 61.779 31.509 9.403 1.00 44.23 215 ALA A C 1
ATOM 1459 O O . ALA A 1 190 ? 61.643 32.631 9.896 1.00 50.31 215 ALA A O 1
ATOM 1461 N N . LEU A 1 191 ? 61.139 30.441 9.870 1.00 41.98 216 LEU A N 1
ATOM 1462 C CA . LEU A 1 191 ? 60.246 30.553 11.021 1.00 41.54 216 LEU A CA 1
ATOM 1463 C C . LEU A 1 191 ? 61.022 30.548 12.335 1.00 37.72 216 LEU A C 1
ATOM 1464 O O . LEU A 1 191 ? 61.288 29.498 12.935 1.00 36.73 216 LEU A O 1
ATOM 1469 N N . CYS A 1 192 ? 61.405 31.758 12.747 1.00 38.99 217 CYS A N 1
ATOM 1470 C CA . CYS A 1 192 ? 62.142 32.044 13.981 1.00 43.39 217 CYS A CA 1
ATOM 1471 C C . CYS A 1 192 ? 61.584 31.295 15.187 1.00 59.51 217 CYS A C 1
ATOM 1472 O O . CYS A 1 192 ? 60.393 31.103 15.320 1.00 66.96 217 CYS A O 1
ATOM 1475 N N . PRO A 1 193 ? 62.489 30.843 16.073 1.00 66.47 218 PRO A N 1
ATOM 1476 C CA . PRO A 1 193 ? 61.939 30.014 17.159 1.00 67.49 218 PRO A CA 1
ATOM 1477 C C . PRO A 1 193 ? 61.233 30.852 18.192 1.00 66.36 218 PRO A C 1
ATOM 1478 O O . PRO A 1 193 ? 61.447 32.059 18.189 1.00 63.41 218 PRO A O 1
ATOM 1482 N N . HIS A 1 194 ? 60.427 30.244 19.053 1.00 66.36 219 HIS A N 1
ATOM 1483 C CA . HIS A 1 194 ? 59.684 30.997 20.083 1.00 66.69 219 HIS A CA 1
ATOM 1484 C C . HIS A 1 194 ? 58.961 32.235 19.529 1.00 55.53 219 HIS A C 1
ATOM 1485 O O . HIS A 1 194 ? 58.428 33.067 20.264 1.00 62.84 219 HIS A O 1
ATOM 1492 N N . LYS A 1 195 ? 58.958 32.330 18.209 1.00 37.49 220 LYS A N 1
ATOM 1493 C CA . LYS A 1 195 ? 58.147 33.270 17.480 1.00 24.78 220 LYS A CA 1
ATOM 1494 C C . LYS A 1 195 ? 57.257 32.408 16.588 1.00 27.87 220 LYS A C 1
ATOM 1495 O O . LYS A 1 195 ? 57.593 31.251 16.368 1.00 35.42 220 LYS A O 1
ATOM 1501 N N . PHE A 1 196 ? 56.151 32.947 16.072 1.00 23.80 221 PHE A N 1
ATOM 1502 C CA . PHE A 1 196 ? 55.125 32.136 15.401 1.00 24.63 221 PHE A CA 1
ATOM 1503 C C . PHE A 1 196 ? 54.727 31.010 16.347 1.00 45.77 221 PHE A C 1
ATOM 1504 O O . PHE A 1 196 ? 54.793 29.840 15.966 1.00 68.66 221 PHE A O 1
ATOM 1512 N N . PRO A 1 197 ? 54.328 31.341 17.586 1.00 40.73 222 PRO A N 1
ATOM 1513 C CA . PRO A 1 197 ? 54.063 30.245 18.524 1.00 36.45 222 PRO A CA 1
ATOM 1514 C C . PRO A 1 197 ? 52.889 29.367 18.100 1.00 38.05 222 PRO A C 1
ATOM 1515 O O . PRO A 1 197 ? 52.955 28.142 18.230 1.00 39.51 222 PRO A O 1
ATOM 1519 N N . ALA A 1 198 ? 51.838 29.998 17.583 1.00 39.73 223 ALA A N 1
ATOM 1520 C CA . ALA A 1 198 ? 50.617 29.295 17.214 1.00 39.09 223 ALA A CA 1
ATOM 1521 C C . ALA A 1 198 ? 50.427 29.278 15.695 1.00 22.43 223 ALA A C 1
ATOM 1522 O O . ALA A 1 198 ? 50.037 30.277 15.089 1.00 12.45 223 ALA A O 1
ATOM 1524 N N . ILE A 1 199 ? 50.732 28.138 15.083 1.00 16.58 224 ILE A N 1
ATOM 1525 C CA . ILE A 1 199 ? 50.577 27.970 13.642 1.00 12.31 224 ILE A CA 1
ATOM 1526 C C . ILE A 1 199 ? 49.698 26.771 13.323 1.00 12.34 224 ILE A C 1
ATOM 1527 O O . ILE A 1 199 ? 50.066 25.647 13.636 1.00 12.43 224 ILE A O 1
ATOM 1532 N N . GLN A 1 200 ? 48.551 26.996 12.686 1.00 12.29 225 GLN A N 1
ATOM 1533 C CA . GLN A 1 200 ? 47.668 25.890 12.301 1.00 20.87 225 GLN A CA 1
ATOM 1534 C C . GLN A 1 200 ? 47.946 25.384 10.881 1.00 29.38 225 GLN A C 1
ATOM 1535 O O . GLN A 1 200 ? 48.810 24.527 10.682 1.00 31.45 225 GLN A O 1
ATOM 1541 N N . ASN A 1 201 ? 47.199 25.901 9.907 1.00 35.25 226 ASN A N 1
ATOM 1542 C CA . ASN A 1 201 ? 47.476 25.631 8.503 1.00 35.69 226 ASN A CA 1
ATOM 1543 C C . ASN A 1 201 ? 48.851 26.171 8.214 1.00 29.02 226 ASN A C 1
ATOM 1544 O O . ASN A 1 201 ? 49.299 27.124 8.831 1.00 21.15 226 ASN A O 1
ATOM 1549 N N . LEU A 1 202 ? 49.575 25.551 7.296 1.00 31.69 227 LEU A N 1
ATOM 1550 C CA . LEU A 1 202 ? 50.945 25.997 7.088 1.00 33.75 227 LEU A CA 1
ATOM 1551 C C . LEU A 1 202 ? 51.294 25.679 5.647 1.00 31.31 227 LEU A C 1
ATOM 1552 O O . LEU A 1 202 ? 51.477 24.518 5.325 1.00 32.76 227 LEU A O 1
ATOM 1557 N N . ALA A 1 203 ? 51.410 26.664 4.761 1.00 27.02 228 ALA A N 1
ATOM 1558 C CA . ALA A 1 203 ? 51.759 26.281 3.381 1.00 25.86 228 ALA A CA 1
ATOM 1559 C C . ALA A 1 203 ? 53.246 26.427 3.070 1.00 34.31 228 ALA A C 1
ATOM 1560 O O . ALA A 1 203 ? 53.809 27.511 3.216 1.00 39.33 228 ALA A O 1
ATOM 1562 N N . LEU A 1 204 ? 53.874 25.349 2.611 1.00 35.59 229 LEU A N 1
ATOM 1563 C CA . LEU A 1 204 ? 55.280 25.395 2.218 1.00 34.65 229 LEU A CA 1
ATOM 1564 C C . LEU A 1 204 ? 55.439 24.754 0.855 1.00 25.58 229 LEU A C 1
ATOM 1565 O O . LEU A 1 204 ? 56.137 23.751 0.715 1.00 25.67 229 LEU A O 1
ATOM 1570 N N . ARG A 1 205 ? 54.777 25.333 -0.140 1.00 22.09 230 ARG A N 1
ATOM 1571 C CA . ARG A 1 205 ? 54.723 24.750 -1.475 1.00 30.36 230 ARG A CA 1
ATOM 1572 C C . ARG A 1 205 ? 56.062 24.700 -2.210 1.00 24.56 230 ARG A C 1
ATOM 1573 O O . ARG A 1 205 ? 57.030 24.104 -1.739 1.00 25.87 230 ARG A O 1
ATOM 1581 N N . ASN A 1 206 ? 56.099 25.322 -3.381 1.00 14.31 231 ASN A N 1
ATOM 1582 C CA . ASN A 1 206 ? 57.291 25.329 -4.214 1.00 15.25 231 ASN A CA 1
ATOM 1583 C C . ASN A 1 206 ? 58.435 26.083 -3.537 1.00 17.12 231 ASN A C 1
ATOM 1584 O O . ASN A 1 206 ? 58.744 27.217 -3.898 1.00 24.17 231 ASN A O 1
ATOM 1589 N N . THR A 1 207 ? 59.062 25.445 -2.555 1.00 11.60 232 THR A N 1
ATOM 1590 C CA . THR A 1 207 ? 60.224 26.024 -1.892 1.00 18.73 232 THR A CA 1
ATOM 1591 C C . THR A 1 207 ? 61.481 25.224 -2.207 1.00 23.90 232 THR A C 1
ATOM 1592 O O . THR A 1 207 ? 62.542 25.458 -1.628 1.00 30.20 232 THR A O 1
ATOM 1596 N N . GLY A 1 208 ? 61.348 24.276 -3.129 1.00 31.85 233 GLY A N 1
ATOM 1597 C CA . GLY A 1 208 ? 62.481 23.511 -3.614 1.00 40.73 233 GLY A CA 1
ATOM 1598 C C . GLY A 1 208 ? 63.113 22.621 -2.563 1.00 52.87 233 GLY A C 1
ATOM 1599 O O . GLY A 1 208 ? 64.317 22.700 -2.314 1.00 59.07 233 GLY A O 1
ATOM 1600 N N . MET A 1 209 ? 62.303 21.779 -1.932 1.00 48.85 234 MET A N 1
ATOM 1601 C CA . MET A 1 209 ? 62.824 20.855 -0.937 1.00 31.48 234 MET A CA 1
ATOM 1602 C C . MET A 1 209 ? 62.689 19.421 -1.420 1.00 16.29 234 MET A C 1
ATOM 1603 O O . MET A 1 209 ? 62.189 19.163 -2.514 1.00 11.34 234 MET A O 1
ATOM 1608 N N . GLU A 1 210 ? 63.139 18.487 -0.599 1.00 10.41 235 GLU A N 1
ATOM 1609 C CA . GLU A 1 210 ? 63.170 17.094 -1.005 1.00 13.18 235 GLU A CA 1
ATOM 1610 C C . GLU A 1 210 ? 62.303 16.190 -0.149 1.00 10.60 235 GLU A C 1
ATOM 1611 O O . GLU A 1 210 ? 61.100 16.101 -0.318 1.00 10.61 235 GLU A O 1
ATOM 1617 N N . THR A 1 211 ? 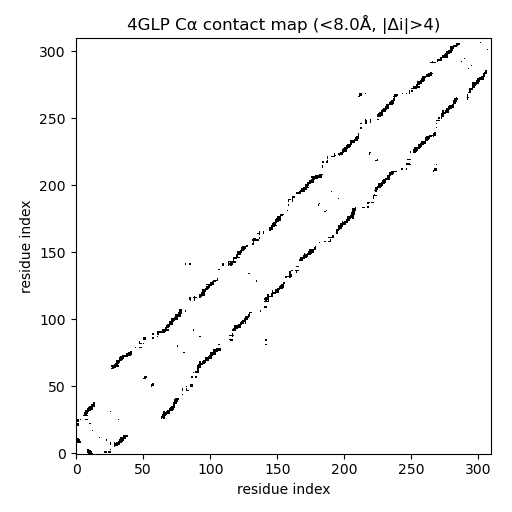62.943 15.518 0.791 1.00 10.75 236 THR A N 1
ATOM 1618 C CA . THR A 1 211 ? 62.263 14.540 1.612 1.00 19.08 236 THR A CA 1
ATOM 1619 C C . THR A 1 211 ? 61.518 15.174 2.785 1.00 15.52 236 THR A C 1
ATOM 1620 O O . THR A 1 211 ? 61.973 16.169 3.350 1.00 11.09 236 THR A O 1
ATOM 1624 N N . PRO A 1 212 ? 60.370 14.582 3.162 1.00 30.89 237 PRO A N 1
ATOM 1625 C CA . PRO A 1 212 ? 59.575 15.010 4.317 1.00 33.25 237 PRO A CA 1
ATOM 1626 C C . PRO A 1 212 ? 60.330 14.923 5.642 1.00 34.68 237 PRO A C 1
ATOM 1627 O O . PRO A 1 212 ? 60.141 15.782 6.500 1.00 17.22 237 PRO A O 1
ATOM 1631 N N . THR A 1 213 ? 61.171 13.901 5.791 1.00 37.73 238 THR A N 1
ATOM 1632 C CA . THR A 1 213 ? 61.882 13.641 7.045 1.00 41.72 238 THR A CA 1
ATOM 1633 C C . THR A 1 213 ? 62.660 14.860 7.549 1.00 41.84 238 THR A C 1
ATOM 1634 O O . THR A 1 213 ? 62.709 15.127 8.752 1.00 41.39 238 THR A O 1
ATOM 1638 N N . GLY A 1 214 ? 63.263 15.590 6.616 1.00 36.43 239 GLY A N 1
ATOM 1639 C CA . GLY A 1 214 ? 63.978 16.816 6.925 1.00 31.85 239 GLY A CA 1
ATOM 1640 C C . GLY A 1 214 ? 63.046 17.851 7.514 1.00 27.20 239 GLY A C 1
ATOM 1641 O O . GLY A 1 214 ? 63.382 18.541 8.476 1.00 17.16 239 GLY A O 1
ATOM 1642 N N . VAL A 1 215 ? 61.861 17.942 6.926 1.00 22.29 240 VAL A N 1
ATOM 1643 C CA . VAL A 1 215 ? 60.838 18.874 7.358 1.00 22.98 240 VAL A CA 1
ATOM 1644 C C . VAL A 1 215 ? 60.346 18.459 8.741 1.00 31.91 240 VAL A C 1
ATOM 1645 O O . VAL A 1 215 ? 60.167 19.300 9.613 1.00 36.98 240 VAL A O 1
ATOM 1649 N N . CYS A 1 216 ? 60.233 17.154 8.974 1.00 31.31 241 CYS A N 1
ATOM 1650 C CA . CYS A 1 216 ? 59.796 16.661 10.272 1.00 31.33 241 CYS A CA 1
ATOM 1651 C C . CYS A 1 216 ? 60.784 17.126 11.327 1.00 33.95 241 CYS A C 1
ATOM 1652 O O . CYS A 1 216 ? 60.403 17.783 12.295 1.00 32.18 241 CYS A O 1
ATOM 1655 N N . ALA A 1 217 ? 62.059 16.814 11.117 1.00 44.42 242 ALA A N 1
ATOM 1656 C CA . ALA A 1 217 ? 63.115 17.257 12.018 1.00 55.63 242 ALA A CA 1
ATOM 1657 C C . ALA A 1 217 ? 63.201 18.774 12.119 1.00 52.15 242 ALA A C 1
ATOM 1658 O O . ALA A 1 217 ? 63.398 19.313 13.213 1.00 50.92 242 ALA A O 1
ATOM 1660 N N . ALA A 1 218 ? 63.043 19.479 10.999 1.00 46.99 243 ALA A N 1
ATOM 1661 C CA . ALA A 1 218 ? 63.264 20.926 11.034 1.00 35.35 243 ALA A CA 1
ATOM 1662 C C . ALA A 1 218 ? 62.182 21.636 11.844 1.00 28.65 243 ALA A C 1
ATOM 1663 O O . ALA A 1 218 ? 62.489 22.606 12.531 1.00 27.96 243 ALA A O 1
ATOM 1665 N N . LEU A 1 219 ? 60.933 21.202 11.756 1.00 29.65 244 LEU A N 1
ATOM 1666 C CA . LEU A 1 219 ? 59.889 21.854 12.543 1.00 46.19 244 LEU A CA 1
ATOM 1667 C C . LEU A 1 219 ? 60.118 21.540 14.024 1.00 62.17 244 LEU A C 1
ATOM 1668 O O . LEU A 1 219 ? 59.854 22.378 14.888 1.00 71.67 244 LEU A O 1
ATOM 1673 N N . ALA A 1 220 ? 60.590 20.337 14.322 1.00 59.50 245 ALA A N 1
ATOM 1674 C CA . ALA A 1 220 ? 60.814 19.997 15.724 1.00 59.36 245 ALA A CA 1
ATOM 1675 C C . ALA A 1 220 ? 62.021 20.781 16.215 1.00 65.47 245 ALA A C 1
ATOM 1676 O O . ALA A 1 220 ? 62.029 21.277 17.340 1.00 78.38 245 ALA A O 1
ATOM 1678 N N . ALA A 1 221 ? 63.034 20.905 15.365 1.00 58.14 246 ALA A N 1
ATOM 1679 C CA . ALA A 1 221 ? 64.236 21.660 15.704 1.00 52.87 246 ALA A CA 1
ATOM 1680 C C . ALA A 1 221 ? 63.891 23.138 15.923 1.00 56.10 246 ALA A C 1
ATOM 1681 O O . ALA A 1 221 ? 64.472 23.799 16.786 1.00 61.90 246 ALA A O 1
ATOM 1683 N N . ALA A 1 222 ? 62.961 23.657 15.124 1.00 50.00 247 ALA A N 1
ATOM 1684 C CA . ALA A 1 222 ? 62.563 25.056 15.218 1.00 48.90 247 ALA A CA 1
ATOM 1685 C C . ALA A 1 222 ? 61.765 25.303 16.495 1.00 57.49 247 ALA A C 1
ATOM 1686 O O . ALA A 1 222 ? 62.332 25.679 17.519 1.00 63.18 247 ALA A O 1
ATOM 1688 N N . GLY A 1 223 ? 60.454 25.089 16.440 1.00 60.50 248 GLY A N 1
ATOM 1689 C CA . GLY A 1 223 ? 59.619 25.265 17.616 1.00 62.30 248 GLY A CA 1
ATOM 1690 C C . GLY A 1 223 ? 58.172 25.556 17.274 1.00 62.31 248 GLY A C 1
ATOM 1691 O O . GLY A 1 223 ? 57.584 26.525 17.765 1.00 45.92 248 GLY A O 1
ATOM 1692 N N . VAL A 1 224 ? 57.601 24.716 16.413 1.00 73.57 249 VAL A N 1
ATOM 1693 C CA . VAL A 1 224 ? 56.230 24.889 15.946 1.00 76.26 249 VAL A CA 1
ATOM 1694 C C . VAL A 1 224 ? 55.517 23.543 15.863 1.00 66.11 249 VAL A C 1
ATOM 1695 O O . VAL A 1 224 ? 56.145 22.501 15.672 1.00 55.87 249 VAL A O 1
ATOM 1699 N N . GLN A 1 225 ? 54.202 23.576 16.047 1.00 64.64 250 GLN A N 1
ATOM 1700 C CA . GLN A 1 225 ? 53.368 22.394 15.894 1.00 61.18 250 GLN A CA 1
ATOM 1701 C C . GLN A 1 225 ? 52.219 22.719 14.939 1.00 53.12 250 GLN A C 1
ATOM 1702 O O . GLN A 1 225 ? 51.227 23.327 15.343 1.00 55.56 250 GLN A O 1
ATOM 1708 N N . PRO A 1 226 ? 52.355 22.320 13.663 1.00 44.45 251 PRO A N 1
ATOM 1709 C CA . PRO A 1 226 ? 51.401 22.662 12.602 1.00 42.30 251 PRO A CA 1
ATOM 1710 C C . PRO A 1 226 ? 50.178 21.753 12.592 1.00 52.68 251 PRO A C 1
ATOM 1711 O O . PRO A 1 226 ? 50.188 20.695 13.220 1.00 67.63 251 PRO A O 1
ATOM 1715 N N . HIS A 1 227 ? 49.138 22.173 11.879 1.00 44.19 252 HIS A N 1
ATOM 1716 C CA . HIS A 1 227 ? 47.945 21.357 11.692 1.00 40.54 252 HIS A CA 1
ATOM 1717 C C . HIS A 1 227 ? 47.938 20.790 10.283 1.00 44.03 252 HIS A C 1
ATOM 1718 O O . HIS A 1 227 ? 48.317 19.641 10.064 1.00 50.10 252 HIS A O 1
ATOM 1725 N N . SER A 1 228 ? 47.498 21.603 9.327 1.00 44.77 253 SER A N 1
ATOM 1726 C CA . SER A 1 228 ? 47.589 21.248 7.910 1.00 41.06 253 SER A CA 1
ATOM 1727 C C . SER A 1 228 ? 48.992 21.582 7.431 1.00 25.72 253 SER A C 1
ATOM 1728 O O . SER A 1 228 ? 49.710 22.318 8.088 1.00 17.08 253 SER A O 1
ATOM 1731 N N . LEU A 1 229 ? 49.396 21.059 6.283 1.00 23.05 254 LEU A N 1
ATOM 1732 C CA . LEU A 1 229 ? 50.752 21.286 5.870 1.00 17.95 254 LEU A CA 1
ATOM 1733 C C . LEU A 1 229 ? 50.763 21.106 4.342 1.00 17.17 254 LEU A C 1
ATOM 1734 O O . LEU A 1 229 ? 50.529 20.013 3.927 1.00 19.23 254 LEU A O 1
ATOM 1739 N N . ASP A 1 230 ? 51.075 22.108 3.509 1.00 17.15 255 ASP A N 1
ATOM 1740 C CA . ASP A 1 230 ? 51.028 21.854 2.052 1.00 24.94 255 ASP A CA 1
ATOM 1741 C C . ASP A 1 230 ? 52.433 21.832 1.466 1.00 17.20 255 ASP A C 1
ATOM 1742 O O . ASP A 1 230 ? 53.223 22.714 1.767 1.00 17.19 255 ASP A O 1
ATOM 1747 N N . LEU A 1 231 ? 52.755 20.820 0.651 1.00 31.98 256 LEU A N 1
ATOM 1748 C CA . LEU A 1 231 ? 54.065 20.728 -0.040 1.00 32.00 256 LEU A CA 1
ATOM 1749 C C . LEU A 1 231 ? 53.902 20.577 -1.552 1.00 31.97 256 LEU A C 1
ATOM 1750 O O . LEU A 1 231 ? 54.840 20.208 -2.258 1.00 32.01 256 LEU A O 1
ATOM 1755 N N . SER A 1 232 ? 52.700 20.879 -2.030 1.00 31.92 257 SER A N 1
ATOM 1756 C CA . SER A 1 232 ? 52.244 20.544 -3.383 1.00 37.97 257 SER A CA 1
ATOM 1757 C C . SER A 1 232 ? 53.063 20.942 -4.613 1.00 43.56 257 SER A C 1
ATOM 1758 O O . SER A 1 232 ? 52.478 21.050 -5.688 1.00 51.84 257 SER A O 1
ATOM 1761 N N . HIS A 1 233 ? 54.374 21.139 -4.503 1.00 46.89 258 HIS A N 1
ATOM 1762 C CA . HIS A 1 233 ? 55.153 21.505 -5.696 1.00 55.65 258 HIS A CA 1
ATOM 1763 C C . HIS A 1 233 ? 56.666 21.318 -5.617 1.00 56.32 258 HIS A C 1
ATOM 1764 O O . HIS A 1 233 ? 57.414 22.099 -6.200 1.00 52.90 258 HIS A O 1
ATOM 1771 N N . ASN A 1 234 ? 57.126 20.291 -4.915 1.00 67.57 259 ASN A N 1
ATOM 1772 C CA . ASN A 1 234 ? 58.563 20.077 -4.794 1.00 76.49 259 ASN A CA 1
ATOM 1773 C C . ASN A 1 234 ? 59.062 18.815 -5.509 1.00 84.81 259 ASN A C 1
ATOM 1774 O O . ASN A 1 234 ? 58.270 17.982 -5.950 1.00 85.91 259 ASN A O 1
ATOM 1779 N N . SER A 1 235 ? 60.383 18.696 -5.635 1.00 85.08 260 SER A N 1
ATOM 1780 C CA . SER A 1 235 ? 61.0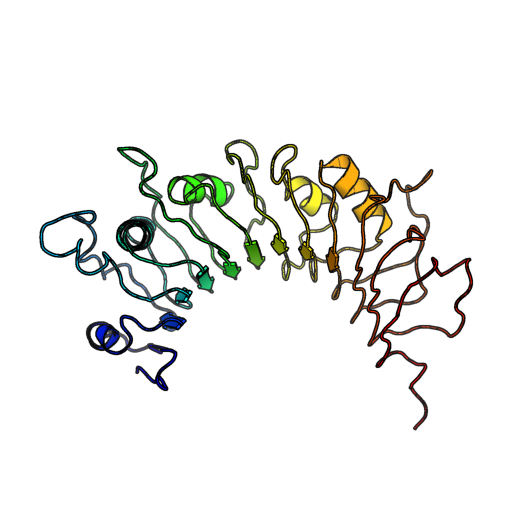09 17.531 -6.256 1.00 78.53 260 SER A CA 1
ATOM 1781 C C . SER A 1 235 ? 61.274 16.496 -5.182 1.00 84.38 260 SER A C 1
ATOM 1782 O O . SER A 1 235 ? 62.396 16.371 -4.693 1.00 87.73 260 SER A O 1
ATOM 1785 N N . LEU A 1 236 ? 60.238 15.750 -4.820 1.00 86.18 261 LEU A N 1
ATOM 1786 C CA . LEU A 1 236 ? 60.337 14.819 -3.705 1.00 85.17 261 LEU A CA 1
ATOM 1787 C C . LEU A 1 236 ? 61.019 13.502 -4.054 1.00 86.53 261 LEU A C 1
ATOM 1788 O O . LEU A 1 236 ? 61.000 13.045 -5.202 1.00 83.74 261 LEU A O 1
ATOM 1793 N N . ARG A 1 237 ? 61.646 12.925 -3.036 1.00 88.65 262 ARG A N 1
ATOM 1794 C CA . ARG A 1 237 ? 62.395 11.691 -3.169 1.00 96.83 262 ARG A CA 1
ATOM 1795 C C . ARG A 1 237 ? 61.890 10.641 -2.197 1.00 99.76 262 ARG A C 1
ATOM 1796 O O . ARG A 1 237 ? 60.857 10.829 -1.562 1.00 105.18 262 ARG A O 1
ATOM 1804 N N . ALA A 1 238 ? 62.633 9.544 -2.079 1.00 93.42 263 ALA A N 1
ATOM 1805 C CA . ALA A 1 238 ? 62.311 8.486 -1.124 1.00 84.50 263 ALA A CA 1
ATOM 1806 C C . ALA A 1 238 ? 63.541 7.691 -0.669 1.00 92.50 263 ALA A C 1
ATOM 1807 O O . ALA A 1 238 ? 64.000 6.790 -1.371 1.00 96.26 263 ALA A O 1
ATOM 1809 N N . THR A 1 239 ? 64.050 8.020 0.517 1.00 97.20 264 THR A N 1
ATOM 1810 C CA . THR A 1 239 ? 65.216 7.353 1.094 1.00 100.92 264 THR A CA 1
ATOM 1811 C C . THR A 1 239 ? 65.160 7.379 2.615 1.00 97.63 264 THR A C 1
ATOM 1812 O O . THR A 1 239 ? 64.216 7.907 3.196 1.00 91.07 264 THR A O 1
ATOM 1816 N N . VAL A 1 240 ? 66.193 6.827 3.250 1.00 102.28 265 VAL A N 1
ATOM 1817 C CA . VAL A 1 240 ? 66.389 6.960 4.691 1.00 109.12 265 VAL A CA 1
ATOM 1818 C C . VAL A 1 240 ? 67.567 7.900 4.951 1.00 114.82 265 VAL A C 1
ATOM 1819 O O . VAL A 1 240 ? 68.066 7.989 6.076 1.00 110.50 265 VAL A O 1
ATOM 1823 N N . ASN A 1 241 ? 68.002 8.598 3.901 1.00 125.47 266 ASN A N 1
ATOM 1824 C CA . ASN A 1 241 ? 69.120 9.539 3.998 1.00 130.94 266 ASN A CA 1
ATOM 1825 C C . ASN A 1 241 ? 69.092 10.365 5.282 1.00 131.76 266 ASN A C 1
ATOM 1826 O O . ASN A 1 241 ? 68.062 10.943 5.636 1.00 132.65 266 ASN A O 1
ATOM 1831 N N . PRO A 1 242 ? 70.224 10.366 6.002 1.00 127.40 267 PRO A N 1
ATOM 1832 C CA . PRO A 1 242 ? 70.450 10.910 7.344 1.00 125.16 267 PRO A CA 1
ATOM 1833 C C . PRO A 1 242 ? 69.681 12.186 7.692 1.00 120.65 267 PRO A C 1
ATOM 1834 O O . PRO A 1 242 ? 69.809 13.200 7.001 1.00 120.22 267 PRO A O 1
ATOM 1838 N N . SER A 1 243 ? 68.888 12.128 8.760 1.00 116.50 268 SER A N 1
ATOM 1839 C CA . SER A 1 243 ? 68.719 10.906 9.546 1.00 109.57 268 SER A CA 1
ATOM 1840 C C . SER A 1 243 ? 67.265 10.748 9.982 1.00 104.37 268 SER A C 1
ATOM 1841 O O . SER A 1 243 ? 66.441 11.632 9.751 1.00 99.28 268 SER A O 1
ATOM 1844 N N . ALA A 1 244 ? 66.961 9.620 10.616 1.00 100.48 269 ALA A N 1
ATOM 1845 C CA . ALA A 1 244 ? 65.622 9.354 11.122 1.00 95.98 269 ALA A CA 1
ATOM 1846 C C . ALA A 1 244 ? 65.645 8.175 12.082 1.00 92.64 269 ALA A C 1
ATOM 1847 O O . ALA A 1 244 ? 65.255 7.073 11.717 1.00 96.63 269 ALA A O 1
ATOM 1849 N N . PRO A 1 245 ? 66.127 8.405 13.312 1.00 88.09 270 PRO A N 1
ATOM 1850 C CA . PRO A 1 245 ? 66.098 7.308 14.290 1.00 88.64 270 PRO A CA 1
ATOM 1851 C C . PRO A 1 245 ? 64.652 6.954 14.629 1.00 102.07 270 PRO A C 1
ATOM 1852 O O . PRO A 1 245 ? 64.295 5.796 14.888 1.00 109.42 270 PRO A O 1
ATOM 1856 N N . ARG A 1 246 ? 63.832 7.999 14.635 1.00 102.47 271 ARG A N 1
ATOM 1857 C CA . ARG A 1 246 ? 62.384 7.926 14.716 1.00 100.29 271 ARG A CA 1
ATOM 1858 C C . ARG A 1 246 ? 61.901 9.354 14.480 1.00 95.21 271 ARG A C 1
ATOM 1859 O O . ARG A 1 246 ? 61.813 10.143 15.424 1.00 91.66 271 ARG A O 1
ATOM 1867 N N . CYS A 1 247 ? 61.630 9.689 13.217 1.00 90.70 272 CYS A N 1
ATOM 1868 C CA . CYS A 1 247 ? 61.247 11.050 12.837 1.00 84.86 272 CYS A CA 1
ATOM 1869 C C . CYS A 1 247 ? 60.102 11.578 13.690 1.00 86.37 272 CYS A C 1
ATOM 1870 O O . CYS A 1 247 ? 58.940 11.211 13.501 1.00 82.36 272 CYS A O 1
ATOM 1873 N N . MET A 1 248 ? 60.464 12.446 14.630 1.00 86.88 273 MET A N 1
ATOM 1874 C CA . MET A 1 248 ? 59.541 13.055 15.579 1.00 87.78 273 MET A CA 1
ATOM 1875 C C . MET A 1 248 ? 58.400 13.813 14.910 1.00 78.34 273 MET A C 1
ATOM 1876 O O . MET A 1 248 ? 58.283 15.028 15.069 1.00 81.22 273 MET A O 1
ATOM 1881 N N . TRP A 1 249 ? 57.553 13.110 14.166 1.00 72.51 274 TRP A N 1
ATOM 1882 C CA . TRP A 1 249 ? 56.453 13.791 13.497 1.00 68.19 274 TRP A CA 1
ATOM 1883 C C . TRP A 1 249 ? 55.510 14.417 14.494 1.00 65.16 274 TRP A C 1
ATOM 1884 O O . TRP A 1 249 ? 55.230 13.856 15.553 1.00 60.37 274 TRP A O 1
ATOM 1895 N N . SER A 1 250 ? 55.023 15.596 14.132 1.00 72.70 275 SER A N 1
ATOM 1896 C CA . SER A 1 250 ? 54.306 16.446 15.061 1.00 82.82 275 SER A CA 1
ATOM 1897 C C . SER A 1 250 ? 52.910 15.919 15.368 1.00 81.13 275 SER A C 1
ATOM 1898 O O . SER A 1 250 ? 51.915 16.599 15.114 1.00 85.24 275 SER A O 1
ATOM 1901 N N . SER A 1 251 ? 52.878 14.692 15.894 1.00 65.79 276 SER A N 1
ATOM 1902 C CA . SER A 1 251 ? 51.703 14.049 16.489 1.00 66.02 276 SER A CA 1
ATOM 1903 C C . SER A 1 251 ? 50.354 14.532 15.976 1.00 68.62 276 SER A C 1
ATOM 1904 O O . SER A 1 251 ? 49.690 13.855 15.191 1.00 68.76 276 SER A O 1
ATOM 1907 N N . ALA A 1 252 ? 49.968 15.721 16.426 1.00 72.34 277 ALA A N 1
ATOM 1908 C CA . ALA A 1 252 ? 48.687 16.316 16.072 1.00 69.40 277 ALA A CA 1
ATOM 1909 C C . ALA A 1 252 ? 48.668 16.875 14.652 1.00 59.92 277 ALA A C 1
ATOM 1910 O O . ALA A 1 252 ? 47.685 17.493 14.242 1.00 45.68 277 ALA A O 1
ATOM 1912 N N . LEU A 1 253 ? 49.757 16.670 13.915 1.00 67.12 278 LEU A N 1
ATOM 1913 C CA . LEU A 1 253 ? 49.808 17.036 12.503 1.00 69.37 278 LEU A CA 1
ATOM 1914 C C . LEU A 1 253 ? 48.653 16.373 11.767 1.00 75.45 278 LEU A C 1
ATOM 1915 O O . LEU A 1 253 ? 48.322 15.218 12.036 1.00 81.44 278 LEU A O 1
ATOM 1920 N N . ASN A 1 254 ? 48.035 17.099 10.841 1.00 74.72 279 ASN A N 1
ATOM 1921 C CA . ASN A 1 254 ? 46.872 16.563 10.136 1.00 75.69 279 ASN A CA 1
ATOM 1922 C C . ASN A 1 254 ? 46.991 16.534 8.608 1.00 73.00 279 ASN A C 1
ATOM 1923 O O . ASN A 1 254 ? 47.895 15.934 8.068 1.00 68.32 279 ASN A O 1
ATOM 1928 N N . SER A 1 255 ? 46.032 17.182 7.944 1.00 74.52 280 SER A N 1
ATOM 1929 C CA . SER A 1 255 ? 45.977 17.280 6.473 1.00 69.42 280 SER A CA 1
ATOM 1930 C C . SER A 1 255 ? 47.293 17.567 5.739 1.00 59.52 280 SER A C 1
ATOM 1931 O O . SER A 1 255 ? 47.848 18.664 5.875 1.00 52.74 280 SER A O 1
ATOM 1934 N N . LEU A 1 256 ? 47.769 16.639 4.906 1.00 58.64 281 LEU A N 1
ATOM 1935 C CA . LEU A 1 256 ? 49.019 16.754 4.153 1.00 59.56 281 LEU A CA 1
ATOM 1936 C C . LEU A 1 256 ? 48.752 16.700 2.627 1.00 57.15 281 LEU A C 1
ATOM 1937 O O . LEU A 1 256 ? 47.973 15.889 2.145 1.00 62.18 281 LEU A O 1
ATOM 1942 N N . ASN A 1 257 ? 49.297 17.667 1.886 1.00 49.33 282 ASN A N 1
ATOM 1943 C CA . ASN A 1 257 ? 49.155 17.695 0.424 1.00 40.87 282 ASN A CA 1
ATOM 1944 C C . ASN A 1 257 ? 50.457 17.431 -0.298 1.00 28.78 282 ASN A C 1
ATOM 1945 O O . ASN A 1 257 ? 51.450 18.123 -0.090 1.00 21.87 282 ASN A O 1
ATOM 1950 N N . LEU A 1 258 ? 50.448 16.417 -1.155 1.00 28.56 283 LEU A N 1
ATOM 1951 C CA . LEU A 1 258 ? 51.624 16.096 -1.947 1.00 31.79 283 LEU A CA 1
ATOM 1952 C C . LEU A 1 258 ? 51.310 16.056 -3.444 1.00 21.65 283 LEU A C 1
ATOM 1953 O O . LEU A 1 258 ? 51.993 15.380 -4.206 1.00 21.68 283 LEU A O 1
ATOM 1958 N N . SER A 1 259 ? 50.286 16.794 -3.862 1.00 21.42 284 SER A N 1
ATOM 1959 C CA . SER A 1 259 ? 49.865 16.805 -5.264 1.00 43.30 284 SER A CA 1
ATOM 1960 C C . SER A 1 259 ? 50.846 17.554 -6.165 1.00 44.72 284 SER A C 1
ATOM 1961 O O . SER A 1 259 ? 51.490 18.503 -5.727 1.00 46.70 284 SER A O 1
ATOM 1964 N N . PHE A 1 260 ? 50.972 17.101 -7.413 1.00 49.11 285 PHE A N 1
ATOM 1965 C CA . PHE A 1 260 ? 51.809 17.758 -8.424 1.00 53.57 285 PHE A CA 1
ATOM 1966 C C . PHE A 1 260 ? 53.289 17.795 -8.061 1.00 59.03 285 PHE A C 1
ATOM 1967 O O . PHE A 1 260 ? 53.812 18.818 -7.617 1.00 68.24 285 PHE A O 1
ATOM 1975 N N . ALA A 1 261 ? 53.965 16.674 -8.275 1.00 58.10 286 ALA A N 1
ATOM 1976 C CA . ALA A 1 261 ? 55.371 16.569 -7.927 1.00 66.00 286 ALA A CA 1
ATOM 1977 C C . ALA A 1 261 ? 56.085 15.525 -8.775 1.00 94.27 286 ALA A C 1
ATOM 1978 O O . ALA A 1 261 ? 55.491 14.922 -9.668 1.00 109.50 286 ALA A O 1
ATOM 1980 N N . GLY A 1 262 ? 57.367 15.325 -8.485 1.00 103.46 287 GLY A N 1
ATOM 1981 C CA . GLY A 1 262 ? 58.172 14.319 -9.152 1.00 110.46 287 GLY A CA 1
ATOM 1982 C C . GLY A 1 262 ? 58.188 13.056 -8.321 1.00 118.07 287 GLY A C 1
ATOM 1983 O O . GLY A 1 262 ? 59.189 12.325 -8.284 1.00 118.88 287 GLY A O 1
ATOM 1984 N N . LEU A 1 263 ? 57.065 12.820 -7.642 1.00 122.99 288 LEU A N 1
ATOM 1985 C CA . LEU A 1 263 ? 56.930 11.700 -6.720 1.00 124.73 288 LEU A CA 1
ATOM 1986 C C . LEU A 1 263 ? 56.996 10.389 -7.446 1.00 128.02 288 LEU A C 1
ATOM 1987 O O . LEU A 1 263 ? 56.169 10.055 -8.297 1.00 125.33 288 LEU A O 1
ATOM 1992 N N . GLU A 1 264 ? 57.984 9.627 -7.050 1.00 133.30 289 GLU A N 1
ATOM 1993 C CA . GLU A 1 264 ? 58.278 8.416 -7.712 1.00 135.29 289 GLU A CA 1
ATOM 1994 C C . GLU A 1 264 ? 57.570 7.246 -6.925 1.00 107.50 289 GLU A C 1
ATOM 1995 O O . GLU A 1 264 ? 56.495 6.813 -7.359 1.00 115.56 289 GLU A O 1
ATOM 2001 N N . GLN A 1 265 ? 58.112 6.799 -5.780 1.00 92.07 290 GLN A N 1
ATOM 2002 C CA . GLN A 1 265 ? 57.402 5.926 -4.821 1.00 74.57 290 GLN A CA 1
ATOM 2003 C C . GLN A 1 265 ? 57.112 6.722 -3.557 1.00 57.88 290 GLN A C 1
ATOM 2004 O O . GLN A 1 265 ? 57.786 7.707 -3.293 1.00 41.78 290 GLN A O 1
ATOM 2010 N N . VAL A 1 266 ? 56.144 6.280 -2.761 1.00 63.17 291 VAL A N 1
ATOM 2011 C CA . VAL A 1 266 ? 55.866 6.940 -1.494 1.00 69.85 291 VAL A CA 1
ATOM 2012 C C . VAL A 1 266 ? 57.078 6.815 -0.560 1.00 66.27 291 VAL A C 1
ATOM 2013 O O . VAL A 1 266 ? 57.604 5.719 -0.359 1.00 70.56 291 VAL A O 1
ATOM 2017 N N . PRO A 1 267 ? 57.524 7.945 0.016 1.00 62.69 292 PRO A N 1
ATOM 2018 C CA . PRO A 1 267 ? 58.695 7.988 0.902 1.00 62.20 292 PRO A CA 1
ATOM 2019 C C . PRO A 1 267 ? 58.455 7.416 2.305 1.00 58.70 292 PRO A C 1
ATOM 2020 O O . PRO A 1 267 ? 57.466 6.723 2.553 1.00 52.43 292 PRO A O 1
ATOM 2024 N N . LYS A 1 268 ? 59.392 7.712 3.203 1.00 62.55 293 LYS A N 1
ATOM 2025 C CA . LYS A 1 268 ? 59.339 7.302 4.603 1.00 72.25 293 LYS A CA 1
ATOM 2026 C C . LYS A 1 268 ? 59.061 8.501 5.516 1.00 72.50 293 LYS A C 1
ATOM 2027 O O . LYS A 1 268 ? 59.112 9.646 5.069 1.00 66.30 293 LYS A O 1
ATOM 2033 N N . GLY A 1 269 ? 58.791 8.233 6.794 1.00 78.01 294 GLY A N 1
ATOM 2034 C CA . GLY A 1 269 ? 58.476 9.278 7.759 1.00 81.40 294 GLY A CA 1
ATOM 2035 C C . GLY A 1 269 ? 57.077 9.839 7.586 1.00 84.05 294 GLY A C 1
ATOM 2036 O O . GLY A 1 269 ? 56.866 11.050 7.593 1.00 84.13 294 GLY A O 1
ATOM 2037 N N . LEU A 1 270 ? 56.117 8.945 7.408 1.00 84.43 295 LEU A N 1
ATOM 2038 C CA . LEU A 1 270 ? 54.734 9.328 7.208 1.00 86.33 295 LEU A CA 1
ATOM 2039 C C . LEU A 1 270 ? 53.959 8.887 8.438 1.00 76.97 295 LEU A C 1
ATOM 2040 O O . LEU A 1 270 ? 53.769 7.688 8.641 1.00 76.00 295 LEU A O 1
ATOM 2045 N N . PRO A 1 271 ? 53.521 9.842 9.273 1.00 74.00 296 PRO A N 1
ATOM 2046 C CA . PRO A 1 271 ? 52.807 9.472 10.502 1.00 77.77 296 PRO A CA 1
ATOM 2047 C C . PRO A 1 271 ? 51.490 8.777 10.175 1.00 77.47 296 PRO A C 1
ATOM 2048 O O . PRO A 1 271 ? 50.864 9.097 9.167 1.00 81.75 296 PRO A O 1
ATOM 2052 N N . ALA A 1 272 ? 51.077 7.848 11.030 1.00 76.36 297 ALA A N 1
ATOM 2053 C CA . ALA A 1 272 ? 49.894 7.028 10.779 1.00 75.47 297 ALA A CA 1
ATOM 2054 C C . ALA A 1 272 ? 48.573 7.740 11.061 1.00 74.88 297 ALA A C 1
ATOM 2055 O O . ALA A 1 272 ? 47.503 7.142 10.936 1.00 74.72 297 ALA A O 1
ATOM 2057 N N . LYS A 1 273 ? 48.643 9.016 11.424 1.00 72.36 298 LYS A N 1
ATOM 2058 C CA . LYS A 1 273 ? 47.443 9.752 11.793 1.00 70.08 298 LYS A CA 1
ATOM 2059 C C . LYS A 1 273 ? 47.351 11.065 11.035 1.00 70.01 298 LYS A C 1
ATOM 2060 O O . LYS A 1 273 ? 48.316 11.823 10.958 1.00 67.44 298 LYS A O 1
ATOM 2066 N N . LEU A 1 274 ? 46.180 11.315 10.462 1.00 76.09 299 LEU A N 1
ATOM 2067 C CA . LEU A 1 274 ? 45.930 12.534 9.710 1.00 83.63 299 LEU A CA 1
ATOM 2068 C C . LEU A 1 274 ? 44.476 12.948 9.876 1.00 88.50 299 LEU A C 1
ATOM 2069 O O . LEU A 1 274 ? 43.881 12.785 10.945 1.00 91.00 299 LEU A O 1
ATOM 2074 N N . ARG A 1 275 ? 43.918 13.481 8.794 1.00 87.54 300 ARG A N 1
ATOM 2075 C CA . ARG A 1 275 ? 42.498 13.782 8.702 1.00 84.70 300 ARG A CA 1
ATOM 2076 C C . ARG A 1 275 ? 42.082 13.731 7.234 1.00 81.83 300 ARG A C 1
ATOM 2077 O O . ARG A 1 275 ? 41.063 13.128 6.884 1.00 82.76 300 ARG A O 1
ATOM 2085 N N . VAL A 1 276 ? 42.896 14.364 6.390 1.00 77.01 301 VAL A N 1
ATOM 2086 C CA . VAL A 1 276 ? 42.735 14.369 4.932 1.00 75.49 301 VAL A CA 1
ATOM 2087 C C . VAL A 1 276 ? 44.124 14.342 4.259 1.00 70.26 301 VAL A C 1
ATOM 2088 O O . VAL A 1 276 ? 45.056 14.994 4.721 1.00 67.52 301 VAL A O 1
ATOM 2092 N N . LEU A 1 277 ? 44.256 13.567 3.185 1.00 69.10 302 LEU A N 1
ATOM 2093 C CA . LEU A 1 277 ? 45.509 13.433 2.432 1.00 67.82 302 LEU A CA 1
ATOM 2094 C C . LEU A 1 277 ? 45.249 13.514 0.934 1.00 72.08 302 LEU A C 1
ATOM 2095 O O . LEU A 1 277 ? 44.606 12.643 0.354 1.00 73.86 302 LEU A O 1
ATOM 2100 N N . ASP A 1 278 ? 45.660 14.630 0.339 1.00 69.82 303 ASP A N 1
ATOM 2101 C CA . ASP A 1 278 ? 45.506 14.845 -1.094 1.00 62.27 303 ASP A CA 1
ATOM 2102 C C . ASP A 1 278 ? 46.794 14.394 -1.748 1.00 58.61 303 ASP A C 1
ATOM 2103 O O . ASP A 1 278 ? 47.868 14.514 -1.157 1.00 60.40 303 ASP A O 1
ATOM 2108 N N . LEU A 1 279 ? 46.692 13.899 -2.977 1.00 47.84 304 LEU A N 1
ATOM 2109 C CA . LEU A 1 279 ? 47.846 13.299 -3.622 1.00 35.80 304 LEU A CA 1
ATOM 2110 C C . LEU A 1 279 ? 47.704 13.132 -5.128 1.00 32.86 304 LEU A C 1
ATOM 2111 O O . LEU A 1 279 ? 48.417 12.330 -5.724 1.00 25.56 304 LEU A O 1
ATOM 2116 N N . SER A 1 280 ? 46.810 13.888 -5.753 1.00 42.94 305 SER A N 1
ATOM 2117 C CA . SER A 1 280 ? 46.532 13.684 -7.173 1.00 48.45 305 SER A CA 1
ATOM 2118 C C . SER A 1 280 ? 47.712 14.060 -8.062 1.00 49.01 305 SER A C 1
ATOM 2119 O O . SER A 1 280 ? 48.697 14.629 -7.590 1.00 48.97 305 SER A O 1
ATOM 2122 N N . SER A 1 281 ? 47.604 13.726 -9.348 1.00 54.97 306 SER A N 1
ATOM 2123 C CA . SER A 1 281 ? 48.576 14.130 -10.369 1.00 61.55 306 SER A CA 1
ATOM 2124 C C . SER A 1 281 ? 50.003 13.729 -10.033 1.00 51.72 306 SER A C 1
ATOM 2125 O O . SER A 1 281 ? 50.906 14.565 -10.014 1.00 46.46 306 SER A O 1
ATOM 2128 N N . ASN A 1 282 ? 50.201 12.446 -9.766 1.00 57.69 307 ASN A N 1
ATOM 2129 C CA . ASN A 1 282 ? 51.521 11.938 -9.443 1.00 70.59 307 ASN A CA 1
ATOM 2130 C C . ASN A 1 282 ? 51.954 10.875 -10.439 1.00 79.85 307 ASN A C 1
ATOM 2131 O O . ASN A 1 282 ? 51.239 10.574 -11.393 1.00 81.66 307 ASN A O 1
ATOM 2136 N N . ARG A 1 283 ? 53.135 10.316 -10.210 1.00 87.72 308 ARG A N 1
ATOM 2137 C CA . ARG A 1 283 ? 53.656 9.237 -11.035 1.00 95.26 308 ARG A CA 1
ATOM 2138 C C . ARG A 1 283 ? 53.935 8.053 -10.118 1.00 98.98 308 ARG A C 1
ATOM 2139 O O . ARG A 1 283 ? 55.080 7.800 -9.743 1.00 100.76 308 ARG A O 1
ATOM 2141 N N . LEU A 1 284 ? 52.878 7.338 -9.745 1.00 99.04 309 LEU A N 1
ATOM 2142 C CA . LEU A 1 284 ? 52.998 6.272 -8.760 1.00 101.39 309 LEU A CA 1
ATOM 2143 C C . LEU A 1 284 ? 52.859 4.851 -9.303 1.00 110.84 309 LEU A C 1
ATOM 2144 O O . LEU A 1 284 ? 52.598 4.632 -10.484 1.00 113.66 309 LEU A O 1
ATOM 2149 N N . ASN A 1 285 ? 53.041 3.883 -8.411 1.00 108.72 310 ASN A N 1
ATOM 2150 C CA . ASN A 1 285 ? 52.989 2.479 -8.786 1.00 94.44 310 ASN A CA 1
ATOM 2151 C C . ASN A 1 285 ? 52.139 1.627 -7.843 1.00 87.02 310 ASN A C 1
ATOM 2152 O O . ASN A 1 285 ? 52.620 1.117 -6.832 1.00 86.58 310 ASN A O 1
ATOM 2157 N N . ARG A 1 286 ? 50.863 1.502 -8.198 1.00 83.53 311 ARG A N 1
ATOM 2158 C CA . ARG A 1 286 ? 49.921 0.570 -7.582 1.00 86.61 311 ARG A CA 1
ATOM 2159 C C . ARG A 1 286 ? 49.880 0.574 -6.051 1.00 87.02 311 ARG A C 1
ATOM 2160 O O . ARG A 1 286 ? 49.301 1.468 -5.429 1.00 80.70 311 ARG A O 1
ATOM 2168 N N . ALA A 1 287 ? 50.530 -0.435 -5.474 1.00 93.76 312 ALA A N 1
ATOM 2169 C CA . ALA A 1 287 ? 50.323 -0.879 -4.090 1.00 90.90 312 ALA A CA 1
ATOM 2170 C C . ALA A 1 287 ? 50.248 0.176 -2.982 1.00 85.77 312 ALA A C 1
ATOM 2171 O O . ALA A 1 287 ? 50.993 1.158 -2.984 1.00 73.50 312 ALA A O 1
ATOM 2173 N N . PRO A 1 288 ? 49.316 -0.039 -2.038 1.00 98.48 313 PRO A N 1
ATOM 2174 C CA . PRO A 1 288 ? 49.133 0.661 -0.766 1.00 99.96 313 PRO A CA 1
ATOM 2175 C C . PRO A 1 288 ? 49.632 -0.164 0.424 1.00 92.80 313 PRO A C 1
ATOM 2176 O O . PRO A 1 288 ? 48.864 -0.430 1.351 1.00 77.99 313 PRO A O 1
ATOM 2180 N N . GLN A 1 289 ? 50.896 -0.573 0.397 1.00 98.84 314 GLN A N 1
ATOM 2181 C CA . GLN A 1 289 ? 51.449 -1.378 1.479 1.00 101.56 314 GLN A CA 1
ATOM 2182 C C . GLN A 1 289 ? 51.724 -0.507 2.694 1.00 102.20 314 GLN A C 1
ATOM 2183 O O . GLN A 1 289 ? 52.024 0.675 2.553 1.00 95.18 314 GLN A O 1
ATOM 2189 N N . PRO A 1 290 ? 51.619 -1.091 3.898 1.00 110.78 315 PRO A N 1
ATOM 2190 C CA . PRO A 1 290 ? 51.997 -0.404 5.139 1.00 114.58 315 PRO A CA 1
ATOM 2191 C C . PRO A 1 290 ? 53.475 -0.023 5.131 1.00 112.54 315 PRO A C 1
ATOM 2192 O O . PRO A 1 290 ? 53.901 0.851 5.888 1.00 109.74 315 PRO A O 1
ATOM 2196 N N . ASP A 1 291 ? 54.246 -0.693 4.279 1.00 119.02 316 ASP A N 1
ATOM 2197 C CA . ASP A 1 291 ? 55.657 -0.382 4.088 1.00 111.17 316 ASP A CA 1
ATOM 2198 C C . ASP A 1 291 ? 55.805 0.926 3.316 1.00 110.40 316 ASP A C 1
ATOM 2199 O O . ASP A 1 291 ? 56.884 1.515 3.269 1.00 105.70 316 ASP A O 1
ATOM 2204 N N . GLU A 1 292 ? 54.709 1.368 2.707 1.00 110.32 317 GLU A N 1
ATOM 2205 C CA . GLU A 1 292 ? 54.716 2.574 1.890 1.00 104.42 317 GLU A CA 1
ATOM 2206 C C . GLU A 1 292 ? 53.443 3.394 2.079 1.00 101.19 317 GLU A C 1
ATOM 2207 O O . GLU A 1 292 ? 53.039 4.134 1.184 1.00 101.40 317 GLU A O 1
ATOM 2213 N N . LEU A 1 293 ? 52.813 3.258 3.244 1.00 96.80 318 LEU A N 1
ATOM 2214 C CA . LEU A 1 293 ? 51.560 3.956 3.521 1.00 90.41 318 LEU A CA 1
ATOM 2215 C C . LEU A 1 293 ? 51.191 3.949 5.003 1.00 94.08 318 LEU A C 1
ATOM 2216 O O . LEU A 1 293 ? 51.178 2.895 5.637 1.00 99.41 318 LEU A O 1
ATOM 2221 N N . PRO A 1 294 ? 50.906 5.135 5.562 1.00 86.79 319 PRO A N 1
ATOM 2222 C CA . PRO A 1 294 ? 50.342 5.275 6.906 1.00 81.07 319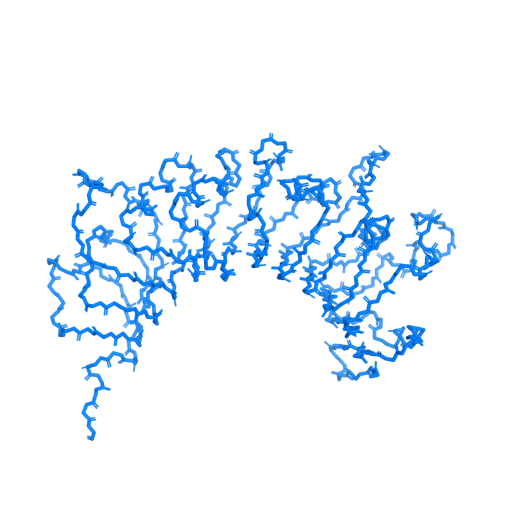 PRO A CA 1
ATOM 2223 C C . PRO A 1 294 ? 48.829 5.151 6.804 1.00 81.30 319 PRO A C 1
ATOM 2224 O O . PRO A 1 294 ? 48.298 5.335 5.707 1.00 71.79 319 PRO A O 1
ATOM 2228 N N . GLU A 1 295 ? 48.136 4.839 7.894 1.00 94.87 320 GLU A N 1
ATOM 2229 C CA . GLU A 1 295 ? 46.684 4.721 7.798 1.00 105.49 320 GLU A CA 1
ATOM 2230 C C . GLU A 1 295 ? 46.080 6.080 7.435 1.00 109.55 320 GLU A C 1
ATOM 2231 O O . GLU A 1 295 ? 46.158 7.039 8.201 1.00 107.54 320 GLU A O 1
ATOM 2237 N N . VAL A 1 296 ? 45.520 6.143 6.233 1.00 110.54 321 VAL A N 1
ATOM 2238 C CA . VAL A 1 296 ? 44.781 7.290 5.732 1.00 106.87 321 VAL A CA 1
ATOM 2239 C C . VAL A 1 296 ? 43.495 7.574 6.549 1.00 100.77 321 VAL A C 1
ATOM 2240 O O . VAL A 1 296 ? 43.298 7.053 7.644 1.00 96.29 321 VAL A O 1
ATOM 2244 N N . ASP A 1 297 ? 42.659 8.461 6.032 1.00 99.99 322 ASP A N 1
ATOM 2245 C CA . ASP A 1 297 ? 41.307 8.635 6.529 1.00 96.69 322 ASP A CA 1
ATOM 2246 C C . ASP A 1 297 ? 40.353 8.769 5.341 1.00 89.75 322 ASP A C 1
ATOM 2247 O O . ASP A 1 297 ? 39.210 8.316 5.400 1.00 84.33 322 ASP A O 1
ATOM 2252 N N . ASN A 1 298 ? 40.863 9.363 4.260 1.00 89.39 323 ASN A N 1
ATOM 2253 C CA . ASN A 1 298 ? 40.089 9.750 3.074 1.00 87.78 323 ASN A CA 1
ATOM 2254 C C . ASN A 1 298 ? 41.076 10.396 2.087 1.00 85.03 323 ASN A C 1
ATOM 2255 O O . ASN A 1 298 ? 41.590 11.497 2.301 1.00 80.68 323 ASN A O 1
ATOM 2260 N N . LEU A 1 299 ? 41.358 9.669 1.011 1.00 86.26 324 LEU A N 1
ATOM 2261 C CA . LEU A 1 299 ? 42.326 10.087 0.001 1.00 82.61 324 LEU A CA 1
ATOM 2262 C C . LEU A 1 299 ? 41.715 10.405 -1.357 1.00 87.53 324 LEU A C 1
ATOM 2263 O O . LEU A 1 299 ? 41.265 9.517 -2.081 1.00 93.10 324 LEU A O 1
ATOM 2268 N N . THR A 1 300 ? 41.702 11.695 -1.683 1.00 82.04 325 THR A N 1
ATOM 2269 C CA . THR A 1 300 ? 41.278 12.156 -2.997 1.00 76.06 325 THR A CA 1
ATOM 2270 C C . THR A 1 300 ? 42.394 11.900 -4.000 1.00 75.50 325 THR A C 1
ATOM 2271 O O . THR A 1 300 ? 43.533 12.328 -3.806 1.00 59.76 325 THR A O 1
ATOM 2275 N N . LEU A 1 301 ? 42.055 11.191 -5.070 1.00 87.72 326 LEU A N 1
ATOM 2276 C CA . LEU A 1 301 ? 43.031 10.779 -6.064 1.00 86.25 326 LEU A CA 1
ATOM 2277 C C . LEU A 1 301 ? 42.380 10.806 -7.440 1.00 99.68 326 LEU A C 1
ATOM 2278 O O . LEU A 1 301 ? 41.571 9.936 -7.766 1.00 117.33 326 LEU A O 1
ATOM 2283 N N . ASP A 1 302 ? 42.723 11.808 -8.244 1.00 90.44 327 ASP A N 1
ATOM 2284 C CA . ASP A 1 302 ? 42.078 11.993 -9.541 1.00 87.57 327 ASP A CA 1
ATOM 2285 C C . ASP A 1 302 ? 43.071 11.992 -10.705 1.00 86.44 327 ASP A C 1
ATOM 2286 O O . ASP A 1 302 ? 42.692 11.743 -11.851 1.00 83.17 327 ASP A O 1
ATOM 2291 N N . GLY A 1 303 ? 44.336 12.277 -10.409 1.00 87.60 328 GLY A N 1
ATOM 2292 C CA . GLY A 1 303 ? 45.395 12.187 -11.400 1.00 86.24 328 GLY A CA 1
ATOM 2293 C C . GLY A 1 303 ? 46.011 10.805 -11.346 1.00 78.58 328 GLY A C 1
ATOM 2294 O O . GLY A 1 303 ? 45.294 9.810 -11.449 1.00 81.08 328 GLY A O 1
ATOM 2295 N N . ASN A 1 304 ? 47.335 10.745 -11.198 1.00 71.84 329 ASN A N 1
ATOM 2296 C CA . ASN A 1 304 ? 48.044 9.484 -10.973 1.00 72.33 329 ASN A CA 1
ATOM 2297 C C . ASN A 1 304 ? 48.034 8.545 -12.185 1.00 77.66 329 ASN A C 1
ATOM 2298 O O . ASN A 1 304 ? 47.197 8.676 -13.078 1.00 81.22 329 ASN A O 1
ATOM 2303 N N . PRO A 1 305 ? 48.992 7.601 -12.237 1.00 77.42 330 PRO A N 1
ATOM 2304 C CA . PRO A 1 305 ? 49.019 6.715 -13.396 1.00 78.51 330 PRO A CA 1
ATOM 2305 C C . PRO A 1 305 ? 48.200 5.469 -13.138 1.00 81.58 330 PRO A C 1
ATOM 2306 O O . PRO A 1 305 ? 48.579 4.381 -13.563 1.00 83.36 330 PRO A O 1
ATOM 2310 N N . PHE A 1 306 ? 47.113 5.630 -12.399 1.00 75.31 331 PHE A N 1
ATOM 2311 C CA . PHE A 1 306 ? 46.217 4.529 -12.112 1.00 68.95 331 PHE A CA 1
ATOM 2312 C C . PHE A 1 306 ? 45.014 4.762 -12.983 1.00 63.81 331 PHE A C 1
ATOM 2313 O O . PHE A 1 306 ? 44.399 3.833 -13.499 1.00 57.33 331 PHE A O 1
ATOM 2321 N N . LEU A 1 307 ? 44.688 6.041 -13.130 1.00 68.26 332 LEU A N 1
ATOM 2322 C CA . LEU A 1 307 ? 43.622 6.482 -14.004 1.00 75.74 332 LEU A CA 1
ATOM 2323 C C . LEU A 1 307 ? 44.289 6.869 -15.319 1.00 87.75 332 LEU A C 1
ATOM 2324 O O . LEU A 1 307 ? 44.207 8.016 -15.769 1.00 89.25 332 LEU A O 1
ATOM 2329 N N . VAL A 1 308 ? 44.977 5.894 -15.907 1.00 97.46 333 VAL A N 1
ATOM 2330 C CA . VAL A 1 308 ? 45.768 6.096 -17.125 1.00 102.50 333 VAL A CA 1
ATOM 2331 C C . VAL A 1 308 ? 45.203 5.531 -18.451 1.00 107.13 333 VAL A C 1
ATOM 2332 O O . VAL A 1 308 ? 45.203 6.256 -19.448 1.00 105.59 333 VAL A O 1
ATOM 2336 N N . PRO A 1 309 ? 44.709 4.265 -18.470 1.00 111.43 334 PRO A N 1
ATOM 2337 C CA . PRO A 1 309 ? 44.317 3.641 -19.745 1.00 116.20 334 PRO A CA 1
ATOM 2338 C C . PRO A 1 309 ? 43.439 4.509 -20.647 1.00 117.87 334 PRO A C 1
ATOM 2339 O O . PRO A 1 309 ? 42.550 5.213 -20.163 1.00 120.74 334 PRO A O 1
ATOM 2343 N N . GLY A 1 310 ? 43.706 4.462 -21.948 1.00 110.29 335 GLY A N 1
ATOM 2344 C CA . GLY A 1 310 ? 42.953 5.237 -22.915 1.00 98.46 335 GLY A CA 1
ATOM 2345 C C . GLY A 1 310 ? 43.501 5.100 -24.322 1.00 86.95 335 GLY A C 1
ATOM 2346 O O . GLY A 1 310 ? 44.640 4.676 -24.520 1.00 78.19 335 GLY A O 1
#

Sequence (310 aa):
ELDDEDFRCVCNFSEPQPDWSEAFQCVSAVEVEIHAGGLNLEPFLKRVDADADPRQYADTVKALRVRRLTVGAAQVPAQLLVGALRVLAYSRLKELTLEDLKITGTMPPLPLEATGLALSSLRLRNVSWATGRSWLAELQQWLKPGLKVLSIAQAHSPAFSCEQVRAFPALTSLDLSDNPGLGERGLMAALCPHKFPAIQNLALRNTGMETPTGVCAALAAAGVQPHSLDLSHNSLRATVNPSAPRCMWSSALNSLNLSFAGLEQVPKGLPAKLRVLDLSSNRLNRAPQPDELPEVDNLTLDGNPFLVPG

Nearest PDB structures (foldseek):
  4glp-assembly1_A  TM=1.003E+00  e=1.149E-54  Homo sapiens
  1wwl-assembly1_B  TM=9.454E-01  e=4.722E-26  Mus musculus
  5d3i-assembly1_A  TM=7.960E-01  e=5.941E-06  Mus musculus
  2z81-assembly1_A  TM=7.921E-01  e=2.984E-05  Mus musculus
  3a7b-assembly1_A  TM=7.882E-01  e=9.776E-05  Mus musculus

Solvent-accessible surface area: 16964 Å² total; per-residue (Å²): 149,16,92,56,118,132,129,115,7,46,0,77,18,80,127,131,158,18,99,81,64,65,32,146,119,10,79,41,19,26,82,8,24,47,71,4,43,78,20,103,25,64,101,77,103,144,133,32,112,63,44,35,96,46,236,149,117,8,106,85,16,148,78,39,146,14,77,109,29,35,28,10,20,6,33,12,12,0,88,16,20,5,2,42,7,38,36,30,18,96,12,134,7,76,52,4,26,7,66,63,12,120,3,42,33,93,34,48,113,48,107,116,148,59,27,4,4,33,2,14,14,1,101,8,93,60,10,42,40,48,60,21,178,14,26,3,10,50,9,28,88,6,20,68,91,38,3,120,29,0,13,13,5,70,57,167,63,60,62,29,20,33,150,102,22,200,62,7,65,46,0,51,22,1,13,9,11,53,21,97,62,22,18,48,218,25,1,84,67,7,3,6,68,170,10,8,76,53,8,89,84,5,12,0,85,47,0,46,5,97,19,11,13,20,0,0,46,4,1,47,68,20,39,8,102,1,74,26,2,22,4,10,99,6,80,11,119,40,21,95,92,128,83,38,135,211,25,122,32,5,65,50,1,32,28,18,34,20,10,116,30,52,2,91,90,31,8,119,23,47,21,70,107,21,170,57,16,50,16,20,33,15,66,27,63,186,38,104,91,126,131,31,60,13,131,44,79,73,73,81,47,103,24,14,44,66,117,99,118,128

Organism: Homo sapiens (NCBI:txid9606)